Protein AF-A0A7X6TNH9-F1 (afdb_monomer)

Mean predicted aligned error: 12.21 Å

Solvent-accessible surface area (backbone atoms only — not comparable to full-atom values): 13419 Å² total; per-residue (Å²): 108,70,52,76,46,75,36,52,45,68,57,58,46,71,69,60,52,48,53,52,53,52,51,47,66,72,70,44,36,58,42,62,53,74,41,70,58,70,76,46,92,92,42,74,71,50,72,49,75,62,80,56,50,71,66,55,29,53,51,52,46,52,54,51,50,52,53,41,43,50,36,9,26,58,59,35,48,77,42,52,74,37,73,41,57,25,40,24,73,37,58,28,98,88,41,70,62,28,32,23,25,35,27,92,85,70,45,42,36,40,26,54,54,85,49,55,70,84,50,46,78,35,75,41,48,29,29,25,75,42,56,40,47,79,39,37,29,31,34,61,50,72,51,70,66,59,50,48,51,53,55,50,49,51,56,49,50,72,67,32,66,69,54,46,51,45,52,53,44,52,50,52,50,74,69,31,68,68,55,50,50,52,54,50,52,48,50,52,42,52,53,48,41,54,54,24,60,77,68,67,39,63,71,65,29,54,57,48,48,52,54,40,51,55,52,48,47,57,52,51,68,32,67,67,51,38,52,42,52,58,45,45,55,56,51,54,50,53,52,49,53,50,49,56,56,59,74,76,108

Secondary structure (DSSP, 8-state):
-EEEEEES-TT--HHHHHHHHHHHHHH--SEEEEEE----TT-GGGGS-----HHHHHHHHHHHHHHHHHHHHHHHHTTTT-EEEEEEEEEETTEEEEEEEEETT--EEEEE-TT-GGGTTSEEEEEEEEE-SS-EEEEE---HHHHHHHHHHHHHHHH-HHHHHHHHHHHHHHH-HHHHHHHHHHHHHHHHHHHHHHTT-HHHHHHHHHHHHHHHHHHHHSHHHHHHHHHHHHHHHHHHHHHHHHTT-

Radius of gyration: 32.08 Å; Cα contacts (8 Å, |Δi|>4): 319; chains: 1; bounding box: 69×47×83 Å

Foldseek 3Di:
DEEEEEFQQAPDDVVNLVVVLVVCVVVLHLYYHYYYDDDDPPDPSNVGHHPQDPVNSVVSRVVSVVSNLVSNQVVQVVLAQPKFWWQWAAADPVDNQWTWTAGPVRQIEIERPRNPRVSHRHTFIWGFHDTGSRHTYTYGPDPPVNVVVVVVVVVVLVVDPLNVVLVVLVVVCVPDPVLVVLVVVLVVLVVVLVVCVVVVVVVSNVVSVVVNVVSVVVNCPPPSNVVNVVSVVVVVVVVVVVVVVVVVD

Structure (mmCIF, N/CA/C/O backbone):
data_AF-A0A7X6TNH9-F1
#
_entry.id   AF-A0A7X6TNH9-F1
#
loop_
_atom_site.group_PDB
_atom_site.id
_atom_site.type_symbol
_atom_site.label_atom_id
_atom_site.label_alt_id
_atom_site.label_comp_id
_atom_site.label_asym_id
_atom_site.label_entity_id
_atom_site.label_seq_id
_atom_site.pdbx_PDB_ins_code
_atom_site.Cartn_x
_atom_site.Cartn_y
_atom_site.Cartn_z
_atom_site.occupancy
_atom_site.B_iso_or_equiv
_atom_site.auth_seq_id
_atom_site.auth_comp_id
_atom_site.auth_asym_id
_atom_site.auth_atom_id
_atom_site.pdbx_PDB_model_num
ATOM 1 N N . ILE A 1 1 ? 10.883 -9.792 -14.933 1.00 88.69 1 ILE A N 1
ATOM 2 C CA . ILE A 1 1 ? 12.208 -9.485 -15.546 1.00 88.69 1 ILE A CA 1
ATOM 3 C C . ILE A 1 1 ? 12.297 -7.987 -15.760 1.00 88.69 1 ILE A C 1
ATOM 5 O O . ILE A 1 1 ? 11.429 -7.440 -16.434 1.00 88.69 1 ILE A O 1
ATOM 9 N N . THR A 1 2 ? 13.316 -7.350 -15.193 1.00 93.94 2 THR A N 1
ATOM 10 C CA . THR A 1 2 ? 13.580 -5.907 -15.293 1.00 93.94 2 THR A CA 1
ATOM 11 C C . THR A 1 2 ? 14.975 -5.658 -15.860 1.00 93.94 2 THR A C 1
ATOM 13 O O . THR A 1 2 ? 15.783 -6.584 -15.919 1.00 93.94 2 THR A O 1
ATOM 16 N N . THR A 1 3 ? 15.256 -4.435 -16.311 1.00 96.00 3 THR A N 1
ATOM 17 C CA . THR A 1 3 ? 16.562 -4.078 -16.890 1.00 96.00 3 THR A CA 1
ATOM 18 C C . THR A 1 3 ? 16.847 -2.575 -16.783 1.00 96.00 3 THR A C 1
ATOM 20 O O . THR A 1 3 ? 15.968 -1.797 -16.413 1.00 96.00 3 THR A O 1
ATOM 23 N N . ASP A 1 4 ? 18.053 -2.166 -17.156 1.00 97.44 4 ASP A N 1
ATOM 24 C CA . ASP A 1 4 ? 18.500 -0.780 -17.229 1.00 97.44 4 ASP A CA 1
ATOM 25 C C . ASP A 1 4 ? 18.965 -0.499 -18.662 1.00 97.44 4 ASP A C 1
ATOM 27 O O . ASP A 1 4 ? 19.711 -1.286 -19.245 1.00 97.44 4 ASP A O 1
ATOM 31 N N . ILE A 1 5 ? 18.513 0.607 -19.257 1.00 97.44 5 ILE A N 1
ATOM 32 C CA . ILE A 1 5 ? 18.797 0.946 -20.657 1.00 97.44 5 ILE A CA 1
ATOM 33 C C . ILE A 1 5 ? 19.272 2.393 -20.747 1.00 97.44 5 ILE A C 1
ATOM 35 O O . ILE A 1 5 ? 18.604 3.316 -20.282 1.00 97.44 5 ILE A O 1
ATOM 39 N N . ILE A 1 6 ? 20.411 2.606 -21.400 1.00 96.94 6 ILE A N 1
ATOM 40 C CA . ILE A 1 6 ? 20.929 3.938 -21.718 1.00 96.94 6 ILE A CA 1
ATOM 41 C C . ILE A 1 6 ? 20.651 4.226 -23.195 1.00 96.94 6 ILE A C 1
ATOM 43 O O . ILE A 1 6 ? 20.985 3.409 -24.046 1.00 96.94 6 ILE A O 1
ATOM 47 N N . VAL A 1 7 ? 20.073 5.390 -23.496 1.00 97.25 7 VAL A N 1
ATOM 48 C CA . VAL A 1 7 ? 19.857 5.883 -24.867 1.00 97.25 7 VAL A CA 1
ATOM 49 C C . VAL A 1 7 ? 20.730 7.097 -25.158 1.00 97.25 7 VAL A C 1
ATOM 51 O O . VAL A 1 7 ? 21.074 7.869 -24.256 1.00 97.25 7 VAL A O 1
ATOM 54 N N . GLY A 1 8 ? 21.058 7.315 -26.429 1.00 96.19 8 GLY A N 1
ATOM 55 C CA . GLY A 1 8 ? 21.871 8.452 -26.846 1.00 96.19 8 GLY A CA 1
ATOM 56 C C . GLY A 1 8 ? 23.344 8.305 -26.482 1.00 96.19 8 GLY A C 1
ATOM 57 O O . GLY A 1 8 ? 23.994 9.310 -26.180 1.00 96.19 8 GLY A O 1
ATOM 58 N N . PHE A 1 9 ? 23.848 7.068 -26.455 1.00 97.00 9 PHE A N 1
ATOM 59 C CA . PHE A 1 9 ? 25.281 6.791 -26.345 1.00 97.00 9 PHE A CA 1
ATOM 60 C C . PHE A 1 9 ? 26.048 7.533 -27.462 1.00 97.00 9 PHE A C 1
ATOM 62 O O . PHE A 1 9 ? 25.464 7.750 -28.529 1.00 97.00 9 PHE A O 1
ATOM 69 N N . PRO A 1 10 ? 27.314 7.952 -27.256 1.00 97.06 10 PRO A N 1
ATOM 70 C CA . PRO A 1 10 ? 28.045 8.711 -28.264 1.00 97.06 10 PRO A CA 1
ATOM 71 C C . PRO A 1 10 ? 28.033 8.020 -29.631 1.00 97.06 10 PRO A C 1
ATOM 73 O O . PRO A 1 10 ? 28.419 6.856 -29.752 1.00 97.06 10 PRO A O 1
ATOM 76 N N . ASN A 1 11 ? 27.584 8.759 -30.648 1.00 96.12 11 ASN A N 1
ATOM 77 C CA . ASN A 1 11 ? 27.427 8.312 -32.040 1.00 96.12 11 ASN A CA 1
ATOM 78 C C . ASN A 1 11 ? 26.379 7.206 -32.272 1.00 96.12 11 ASN A C 1
ATOM 80 O O . ASN A 1 11 ? 26.399 6.555 -33.316 1.00 96.12 11 ASN A O 1
ATOM 84 N N . GLU A 1 12 ? 25.445 6.997 -31.338 1.00 97.25 12 GLU A N 1
ATOM 85 C CA . GLU A 1 12 ? 24.321 6.078 -31.536 1.00 97.25 12 GLU A CA 1
ATOM 86 C C . GLU A 1 12 ? 23.471 6.531 -32.734 1.00 97.25 12 GLU A C 1
ATOM 88 O O . GLU A 1 12 ? 22.878 7.618 -32.735 1.00 97.25 12 GLU A O 1
ATOM 93 N N . THR A 1 13 ? 23.353 5.676 -33.746 1.00 97.44 13 THR A N 1
ATOM 94 C CA . THR A 1 13 ? 22.479 5.930 -34.896 1.00 97.44 13 THR A CA 1
ATOM 95 C C . THR A 1 13 ? 21.030 5.562 -34.575 1.00 97.44 13 THR A C 1
ATOM 97 O O . THR A 1 13 ? 20.745 4.776 -33.669 1.00 97.44 13 THR A O 1
ATOM 100 N N . TYR A 1 14 ? 20.075 6.096 -35.342 1.00 96.19 14 TYR A N 1
ATOM 101 C CA . TYR A 1 14 ? 18.674 5.703 -35.165 1.00 96.19 14 TYR A CA 1
ATOM 102 C C . TYR A 1 14 ? 18.436 4.214 -35.476 1.00 96.19 14 TYR A C 1
ATOM 104 O O . TYR A 1 14 ? 17.589 3.589 -34.842 1.00 96.19 14 TYR A O 1
ATOM 112 N N . GLU A 1 15 ? 19.207 3.615 -36.389 1.00 97.81 15 GLU A N 1
ATOM 113 C CA . GLU A 1 15 ? 19.135 2.176 -36.677 1.00 97.81 15 GLU A CA 1
ATOM 114 C C . GLU A 1 15 ? 19.572 1.337 -35.464 1.00 97.81 15 GLU A C 1
ATOM 116 O O . GLU A 1 15 ? 18.903 0.370 -35.102 1.00 97.81 15 GLU A O 1
ATOM 121 N N . GLN A 1 16 ? 20.656 1.729 -34.784 1.00 97.88 16 GLN A N 1
ATOM 122 C CA . GLN A 1 16 ? 21.103 1.066 -33.553 1.00 97.88 16 GLN A CA 1
ATOM 123 C C . GLN A 1 16 ? 20.066 1.206 -32.436 1.00 97.88 16 GLN A C 1
ATOM 125 O O . GLN A 1 16 ? 19.726 0.218 -31.787 1.00 97.88 16 GLN A O 1
ATOM 130 N N . PHE A 1 17 ? 19.496 2.401 -32.267 1.00 98.25 17 PHE A N 1
ATOM 131 C CA . PHE A 1 17 ? 18.398 2.615 -31.325 1.00 98.25 17 PHE A CA 1
ATOM 132 C C . PHE A 1 17 ? 17.160 1.767 -31.673 1.00 98.25 17 PHE A C 1
ATOM 134 O O . PHE A 1 17 ? 16.517 1.211 -30.783 1.00 98.25 17 PHE A O 1
ATOM 141 N N . SER A 1 18 ? 16.849 1.599 -32.960 1.00 98.06 18 SER A N 1
ATOM 142 C CA . SER A 1 18 ? 15.729 0.760 -33.407 1.00 98.06 18 SER A CA 1
ATOM 143 C C . SER A 1 18 ? 15.937 -0.710 -33.034 1.00 98.06 18 SER A C 1
ATOM 145 O O . SER A 1 18 ? 15.006 -1.348 -32.549 1.00 98.06 18 SER A O 1
ATOM 147 N N . LYS A 1 19 ? 17.172 -1.223 -33.126 1.00 98.25 19 LYS A N 1
ATOM 148 C CA . LYS A 1 19 ? 17.513 -2.574 -32.640 1.00 98.25 19 LYS A CA 1
ATOM 149 C C . LYS A 1 19 ? 17.286 -2.717 -31.130 1.00 98.25 19 LYS A C 1
ATOM 151 O O . LYS A 1 19 ? 16.804 -3.756 -30.682 1.00 98.25 19 LYS A O 1
ATOM 156 N N . THR A 1 20 ? 17.556 -1.670 -30.345 1.00 97.56 20 THR A N 1
ATOM 157 C CA . THR A 1 20 ? 17.203 -1.634 -28.914 1.00 97.56 20 THR A CA 1
ATOM 158 C C . THR A 1 20 ? 15.690 -1.724 -28.706 1.00 97.56 20 THR A C 1
ATOM 160 O O . THR A 1 20 ? 15.235 -2.488 -27.854 1.00 97.56 20 THR A O 1
ATOM 163 N N . LEU A 1 21 ? 14.890 -0.995 -29.494 1.00 98.19 21 LEU A N 1
ATOM 164 C CA . LEU A 1 21 ? 13.428 -1.096 -29.427 1.00 98.19 21 LEU A CA 1
ATOM 165 C C . LEU A 1 21 ? 12.938 -2.505 -29.774 1.00 98.19 21 LEU A C 1
ATOM 167 O O . LEU A 1 21 ? 12.039 -3.011 -29.107 1.00 98.19 21 LEU A O 1
ATOM 171 N N . ASP A 1 22 ? 13.526 -3.151 -30.778 1.00 98.19 22 ASP A N 1
ATOM 172 C CA . ASP A 1 22 ? 13.143 -4.508 -31.174 1.00 98.19 22 ASP A CA 1
ATOM 173 C C . ASP A 1 22 ? 13.457 -5.537 -30.083 1.00 98.19 22 ASP A C 1
ATOM 175 O O . ASP A 1 22 ? 12.615 -6.387 -29.783 1.00 98.19 22 ASP A O 1
ATOM 179 N N . LEU A 1 23 ? 14.594 -5.400 -29.394 1.00 97.00 23 LEU A N 1
ATOM 180 C CA . LEU A 1 23 ? 14.904 -6.214 -28.216 1.00 97.00 23 LEU A CA 1
ATOM 181 C C . LEU A 1 23 ? 13.873 -6.010 -27.096 1.00 97.00 23 LEU A C 1
ATOM 183 O O . LEU A 1 23 ? 13.422 -6.972 -26.474 1.00 97.00 23 LEU A O 1
ATOM 187 N N . VAL A 1 24 ? 13.465 -4.764 -26.845 1.00 97.19 24 VAL A N 1
ATOM 188 C CA . VAL A 1 24 ? 12.453 -4.447 -25.825 1.00 97.19 24 VAL A CA 1
ATOM 189 C C . VAL A 1 24 ? 11.090 -5.037 -26.190 1.00 97.19 24 VAL A C 1
ATOM 191 O O . VAL A 1 24 ? 10.432 -5.598 -25.312 1.00 97.19 24 VAL A O 1
ATOM 194 N N . LYS A 1 25 ? 10.687 -4.977 -27.468 1.00 97.44 25 LYS A N 1
ATOM 195 C CA . LYS A 1 25 ? 9.454 -5.617 -27.965 1.00 97.44 25 LYS A CA 1
ATOM 196 C C . LYS A 1 25 ? 9.497 -7.133 -27.803 1.00 97.44 25 LYS A C 1
ATOM 198 O O . LYS A 1 25 ? 8.487 -7.730 -27.442 1.00 97.44 25 LYS A O 1
ATOM 203 N N . TYR A 1 26 ? 10.650 -7.746 -28.066 1.00 96.81 26 TYR A N 1
ATOM 204 C CA . TYR A 1 26 ? 10.841 -9.187 -27.940 1.00 96.81 26 TYR A CA 1
ATOM 205 C C . TYR A 1 26 ? 10.769 -9.645 -26.475 1.00 96.81 26 TYR A C 1
ATOM 207 O O . TYR A 1 26 ? 9.987 -10.529 -26.134 1.00 96.81 26 TYR A O 1
ATOM 215 N N . CYS A 1 27 ? 11.532 -9.006 -25.584 1.00 95.56 27 CYS A N 1
ATOM 216 C CA . CYS A 1 27 ? 11.618 -9.393 -24.171 1.00 95.56 27 CYS A CA 1
ATOM 217 C C . CYS A 1 27 ? 10.402 -8.964 -23.332 1.00 95.56 27 CYS A C 1
ATOM 219 O O . CYS A 1 27 ? 10.144 -9.528 -22.264 1.00 95.56 27 CYS A O 1
ATOM 221 N N . LYS A 1 28 ? 9.682 -7.923 -23.766 1.00 94.62 28 LYS A N 1
ATOM 222 C CA . LYS A 1 28 ? 8.509 -7.347 -23.095 1.00 94.62 28 LYS A CA 1
ATOM 223 C C . LYS A 1 28 ? 8.689 -6.970 -21.613 1.00 94.62 28 LYS A C 1
ATOM 225 O O . LYS A 1 28 ? 7.705 -7.038 -20.890 1.00 94.62 28 LYS A O 1
ATOM 230 N N . PHE A 1 29 ? 9.879 -6.579 -21.136 1.00 93.62 29 PHE A N 1
ATOM 231 C CA . PHE A 1 29 ? 10.065 -5.631 -20.007 1.00 93.62 29 PHE A CA 1
ATOM 232 C C . PHE A 1 29 ? 8.961 -5.532 -18.910 1.00 93.62 29 PHE A C 1
ATOM 234 O O . PHE A 1 29 ? 7.997 -4.816 -19.155 1.00 93.62 29 PHE A O 1
ATOM 241 N N . ASP A 1 30 ? 9.077 -6.110 -17.691 1.00 90.62 30 ASP A N 1
ATOM 242 C CA . ASP A 1 30 ? 8.166 -5.719 -16.571 1.00 90.62 30 ASP A CA 1
ATOM 243 C C . ASP A 1 30 ? 8.321 -4.241 -16.218 1.00 90.62 30 ASP A C 1
ATOM 245 O O . ASP A 1 30 ? 7.367 -3.576 -15.819 1.00 90.62 30 ASP A O 1
ATOM 249 N N . SER A 1 31 ? 9.570 -3.793 -16.257 1.00 92.00 31 SER A N 1
ATOM 250 C CA . SER A 1 31 ? 10.021 -2.443 -15.984 1.00 92.00 31 SER A CA 1
ATOM 251 C C . SER A 1 31 ? 11.420 -2.301 -16.569 1.00 92.00 31 SER A C 1
ATOM 253 O O . SER A 1 31 ? 12.167 -3.284 -16.644 1.00 92.00 31 SER A O 1
ATOM 255 N N . ALA A 1 32 ? 11.777 -1.086 -16.963 1.00 95.00 32 ALA A N 1
ATOM 256 C CA . ALA A 1 32 ? 13.145 -0.746 -17.291 1.00 95.00 32 ALA A CA 1
ATOM 257 C C . ALA A 1 32 ? 13.474 0.642 -16.750 1.00 95.00 32 ALA A C 1
ATOM 259 O O . ALA A 1 32 ? 12.711 1.586 -16.970 1.00 95.00 32 ALA A O 1
ATOM 260 N N . PHE A 1 33 ? 14.610 0.775 -16.073 1.00 94.75 33 PHE A N 1
ATOM 261 C CA . PHE A 1 33 ? 15.158 2.088 -15.766 1.00 94.75 33 PHE A CA 1
ATOM 262 C C . PHE A 1 33 ? 15.864 2.617 -17.005 1.00 94.75 33 PHE A C 1
ATOM 264 O O . PHE A 1 33 ? 16.849 2.060 -17.482 1.00 94.75 33 PHE A O 1
ATOM 271 N N . THR A 1 34 ? 15.319 3.683 -17.569 1.00 95.56 34 THR A N 1
ATOM 272 C CA . THR A 1 34 ? 15.847 4.289 -18.787 1.00 95.56 34 THR A CA 1
ATOM 273 C C . THR A 1 34 ? 16.606 5.558 -18.446 1.00 95.56 34 THR A C 1
ATOM 275 O O . THR A 1 34 ? 16.106 6.381 -17.676 1.00 95.56 34 THR A O 1
ATOM 278 N N . PHE A 1 35 ? 17.760 5.765 -19.072 1.00 96.62 35 PHE A N 1
ATOM 279 C CA . PHE A 1 35 ? 18.604 6.938 -18.865 1.00 96.62 35 PHE A CA 1
ATOM 280 C C . PHE A 1 35 ? 19.017 7.551 -20.199 1.00 96.62 35 PHE A C 1
ATOM 282 O O . PHE A 1 35 ? 19.268 6.842 -21.170 1.00 96.62 35 PHE A O 1
ATOM 289 N N . ILE A 1 36 ? 19.144 8.875 -20.241 1.00 97.19 36 ILE A N 1
ATOM 290 C CA . ILE A 1 36 ? 19.889 9.542 -21.311 1.00 97.19 36 ILE A CA 1
ATOM 291 C C . ILE A 1 36 ? 21.372 9.456 -20.954 1.00 97.19 36 ILE A C 1
ATOM 293 O O . ILE A 1 36 ? 21.745 9.727 -19.811 1.00 97.19 36 ILE A O 1
ATOM 297 N N . PHE A 1 37 ? 22.216 9.086 -21.918 1.00 96.50 37 PHE A N 1
ATOM 298 C CA . PHE A 1 37 ? 23.658 9.038 -21.711 1.00 96.50 37 PHE A CA 1
ATOM 299 C C . PHE A 1 37 ? 24.187 10.376 -21.186 1.00 96.50 37 PHE A C 1
ATOM 301 O O . PHE A 1 37 ? 23.955 11.435 -21.773 1.00 96.50 37 PHE A O 1
ATOM 308 N N . SER A 1 38 ? 24.955 10.290 -20.104 1.00 93.81 38 SER A N 1
ATOM 309 C CA . SER A 1 38 ? 25.732 11.389 -19.548 1.00 93.81 38 SER A CA 1
ATOM 310 C C . SER A 1 38 ? 27.177 10.917 -19.411 1.00 93.81 38 SER A C 1
ATOM 312 O O . SER A 1 38 ? 27.400 9.897 -18.747 1.00 93.81 38 SER A O 1
ATOM 314 N N . PRO A 1 39 ? 28.163 11.634 -19.978 1.00 92.44 39 PRO A N 1
ATOM 315 C CA . PRO A 1 39 ? 29.560 11.254 -19.845 1.00 92.44 39 PRO A CA 1
ATOM 316 C C . PRO A 1 39 ? 29.966 11.257 -18.370 1.00 92.44 39 PRO A C 1
ATOM 318 O O . PRO A 1 39 ? 29.601 12.150 -17.601 1.00 92.44 39 PRO A O 1
ATOM 321 N N . ARG A 1 40 ? 30.716 10.230 -17.966 1.00 94.81 40 ARG A N 1
ATOM 322 C CA . ARG A 1 40 ? 31.268 10.104 -16.614 1.00 94.81 40 ARG A CA 1
ATOM 323 C C . ARG A 1 40 ? 32.793 10.195 -16.679 1.00 94.81 40 ARG A C 1
ATOM 325 O O . ARG A 1 40 ? 33.383 9.441 -17.464 1.00 94.81 40 ARG A O 1
ATOM 332 N N . PRO A 1 41 ? 33.432 11.085 -15.894 1.00 94.56 41 PRO A N 1
ATOM 333 C CA . PRO A 1 41 ? 34.886 11.220 -15.884 1.00 94.56 41 PRO A CA 1
ATOM 334 C C . PRO A 1 41 ? 35.586 9.865 -15.720 1.00 94.56 41 PRO A C 1
ATOM 336 O O . PRO A 1 41 ? 35.154 9.034 -14.927 1.00 94.56 41 PRO A O 1
ATOM 339 N N . GLY A 1 42 ? 36.642 9.632 -16.502 1.00 93.06 42 GLY A N 1
ATOM 340 C CA . GLY A 1 42 ? 37.425 8.389 -16.468 1.00 93.06 42 GLY A CA 1
ATOM 341 C C . GLY A 1 42 ? 36.902 7.243 -17.345 1.00 93.06 42 GLY A C 1
ATOM 342 O O . GLY A 1 42 ? 37.634 6.282 -17.564 1.00 93.06 42 GLY A O 1
ATOM 343 N N . THR A 1 43 ? 35.694 7.337 -17.912 1.00 94.62 43 THR A N 1
ATOM 344 C CA . THR A 1 43 ? 35.164 6.292 -18.809 1.00 94.62 43 THR A CA 1
ATOM 345 C C . THR A 1 43 ? 35.656 6.459 -20.256 1.00 94.62 43 THR A C 1
ATOM 347 O O . THR A 1 43 ? 35.827 7.594 -20.709 1.00 94.62 43 THR A O 1
ATOM 350 N N . PRO A 1 44 ? 35.836 5.370 -21.033 1.00 94.56 44 PRO A N 1
ATOM 351 C CA . PRO A 1 44 ? 36.138 5.469 -22.465 1.00 94.56 44 PRO A CA 1
ATOM 352 C C . PRO A 1 44 ? 35.082 6.272 -23.230 1.00 94.56 44 PRO A C 1
ATOM 354 O O . PRO A 1 44 ? 35.423 7.105 -24.065 1.00 94.56 44 PRO A O 1
ATOM 357 N N . ALA A 1 45 ? 33.807 6.093 -22.871 1.00 93.19 45 ALA A N 1
ATOM 358 C CA . ALA A 1 45 ? 32.689 6.806 -23.478 1.00 93.19 45 ALA A CA 1
ATOM 359 C C . ALA A 1 45 ? 32.765 8.330 -23.279 1.00 93.19 45 ALA A C 1
ATOM 361 O O . ALA A 1 45 ? 32.350 9.077 -24.155 1.00 93.19 45 ALA A O 1
ATOM 362 N N . ALA A 1 46 ? 33.341 8.813 -22.172 1.00 93.25 46 ALA A N 1
ATOM 363 C CA . ALA A 1 46 ? 33.530 10.249 -21.950 1.00 93.25 46 ALA A CA 1
ATOM 364 C C . ALA A 1 46 ? 34.592 10.884 -22.863 1.00 93.25 46 ALA A C 1
ATOM 366 O O . ALA A 1 46 ? 34.625 12.104 -22.986 1.00 93.25 46 ALA A O 1
ATOM 367 N N . LYS A 1 47 ? 35.457 10.076 -23.491 1.00 94.56 47 LYS A N 1
ATOM 368 C CA . LYS A 1 47 ? 36.468 10.536 -24.457 1.00 94.56 47 LYS A CA 1
ATOM 369 C C . LYS A 1 47 ? 35.969 10.486 -25.904 1.00 94.56 47 LYS A C 1
ATOM 371 O O . LYS A 1 47 ? 36.671 10.949 -26.798 1.00 94.56 47 LYS A O 1
ATOM 376 N N . MET A 1 48 ? 34.802 9.889 -26.150 1.00 95.06 48 MET A N 1
ATOM 377 C CA . MET A 1 48 ? 34.229 9.788 -27.490 1.00 95.06 48 MET A CA 1
ATOM 378 C C . MET A 1 48 ? 33.654 11.139 -27.919 1.00 95.06 48 MET A C 1
ATOM 380 O O . MET A 1 48 ? 33.022 11.830 -27.121 1.00 95.06 48 MET A O 1
ATOM 384 N N . SER A 1 49 ? 33.835 11.494 -29.193 1.00 93.19 49 SER A N 1
ATOM 385 C CA . SER A 1 49 ? 33.033 12.559 -29.800 1.00 93.19 49 SER A CA 1
ATOM 386 C C . SER A 1 49 ? 31.579 12.099 -29.853 1.00 93.19 49 SER A C 1
ATOM 388 O O . SER A 1 49 ? 31.324 10.930 -30.143 1.00 93.19 49 SER A O 1
ATOM 390 N N . ASP A 1 50 ? 30.649 12.989 -29.530 1.00 93.44 50 ASP A N 1
ATOM 391 C CA . ASP A 1 50 ? 29.226 12.684 -29.464 1.00 93.44 50 ASP A CA 1
ATOM 392 C C . ASP A 1 50 ? 28.475 13.481 -30.526 1.00 93.44 50 ASP A C 1
ATOM 394 O O . ASP A 1 50 ? 28.294 14.692 -30.400 1.00 93.44 50 ASP A O 1
ATOM 398 N N . THR A 1 51 ? 28.049 12.795 -31.585 1.00 93.06 51 THR A N 1
ATOM 399 C CA . THR A 1 51 ? 27.274 13.412 -32.668 1.00 93.06 51 THR A CA 1
ATOM 400 C C . THR A 1 51 ? 25.770 13.446 -32.399 1.00 93.06 51 THR A C 1
ATOM 402 O O . THR A 1 51 ? 25.028 13.955 -33.235 1.00 93.06 51 THR A O 1
ATOM 405 N N . VAL A 1 52 ? 25.284 12.882 -31.286 1.00 95.50 52 VAL A N 1
ATOM 406 C CA . VAL A 1 52 ? 23.843 12.772 -31.024 1.00 95.50 52 VAL A CA 1
ATOM 407 C C . VAL A 1 52 ? 23.363 14.012 -30.283 1.00 95.50 52 VAL A C 1
ATOM 409 O O . VAL A 1 52 ? 23.716 14.247 -29.124 1.00 95.50 52 VAL A O 1
ATOM 412 N N . SER A 1 53 ? 22.502 14.796 -30.929 1.00 96.50 53 SER A N 1
ATOM 413 C CA . SER A 1 53 ? 21.958 16.011 -30.323 1.00 96.50 53 SER A CA 1
ATOM 414 C C . SER A 1 53 ? 21.103 15.693 -29.090 1.00 96.50 53 SER A C 1
ATOM 416 O O . SER A 1 53 ? 20.440 14.656 -29.004 1.00 96.50 53 SER A O 1
ATOM 418 N N . LEU A 1 54 ? 21.051 16.615 -28.125 1.00 95.62 54 LEU A N 1
ATOM 419 C CA . LEU A 1 54 ? 20.210 16.449 -26.933 1.00 95.62 54 LEU A CA 1
ATOM 420 C C . LEU A 1 54 ? 18.725 16.243 -27.289 1.00 95.62 54 LEU A C 1
ATOM 422 O O . LEU A 1 54 ? 18.012 15.525 -26.584 1.00 95.62 54 LEU A O 1
ATOM 426 N N . GLU A 1 55 ? 18.255 16.861 -28.372 1.00 97.50 55 GLU A N 1
ATOM 427 C CA . GLU A 1 55 ? 16.887 16.700 -28.865 1.00 97.50 55 GLU A CA 1
ATOM 428 C C . GLU A 1 55 ? 16.617 15.270 -29.333 1.00 97.50 55 GLU A C 1
ATOM 430 O O . GLU A 1 55 ? 15.616 14.671 -28.928 1.00 97.50 55 GLU A O 1
ATOM 435 N N . GLU A 1 56 ? 17.538 14.674 -30.093 1.00 97.19 56 GLU A N 1
ATOM 436 C CA . GLU A 1 56 ? 17.437 13.271 -30.492 1.00 97.19 56 GLU A CA 1
ATOM 437 C C . GLU A 1 56 ? 17.459 12.336 -29.287 1.00 97.19 56 GLU A C 1
ATOM 439 O O . GLU A 1 56 ? 16.622 11.434 -29.208 1.00 97.19 56 GLU A O 1
ATOM 444 N N . LYS A 1 57 ? 18.347 12.570 -28.310 1.00 97.44 57 LYS A N 1
ATOM 445 C CA . LYS A 1 57 ? 18.387 11.759 -27.081 1.00 97.44 57 LYS A CA 1
ATOM 446 C C . LYS A 1 57 ? 17.055 11.803 -26.340 1.00 97.44 57 LYS A C 1
ATOM 448 O O . LYS A 1 57 ? 16.534 10.763 -25.941 1.00 97.44 57 LYS A O 1
ATOM 453 N N . LYS A 1 58 ? 16.463 12.995 -26.199 1.00 97.88 58 LYS A N 1
ATOM 454 C CA . LYS A 1 58 ? 15.142 13.180 -25.577 1.00 97.88 58 LYS A CA 1
ATOM 455 C C . LYS A 1 58 ? 14.031 12.498 -26.374 1.00 97.88 58 LYS A C 1
ATOM 457 O O . LYS A 1 58 ? 13.130 11.920 -25.766 1.00 97.88 58 LYS A O 1
ATOM 462 N N . ARG A 1 59 ? 14.075 12.552 -27.709 1.00 98.06 59 ARG A N 1
ATOM 463 C CA . ARG A 1 59 ? 13.099 11.874 -28.576 1.00 98.06 59 ARG A CA 1
ATOM 464 C C . ARG A 1 59 ? 13.154 10.359 -28.378 1.00 98.06 59 ARG A C 1
ATOM 466 O O . ARG A 1 59 ? 12.130 9.759 -28.064 1.00 98.06 59 ARG A O 1
ATOM 473 N N . ARG A 1 60 ? 14.349 9.772 -28.479 1.00 97.81 60 ARG A N 1
ATOM 474 C CA . ARG A 1 60 ? 14.595 8.332 -28.288 1.00 97.81 60 ARG A CA 1
ATOM 475 C C . ARG A 1 60 ? 14.188 7.869 -26.889 1.00 97.81 60 ARG A C 1
ATOM 477 O O . ARG A 1 60 ? 13.494 6.871 -26.737 1.00 97.81 60 ARG A O 1
ATOM 484 N N . PHE A 1 61 ? 14.533 8.646 -25.866 1.00 97.94 61 PHE A N 1
ATOM 485 C CA . PHE A 1 61 ? 14.135 8.385 -24.484 1.00 97.94 61 PHE A CA 1
ATOM 486 C C . PHE A 1 61 ? 12.614 8.296 -24.314 1.00 97.94 61 PHE A C 1
ATOM 488 O O . PHE A 1 61 ? 12.112 7.342 -23.722 1.00 97.94 61 PHE A O 1
ATOM 495 N N . LYS A 1 62 ? 11.866 9.261 -24.867 1.00 97.88 62 LYS A N 1
ATOM 496 C CA . LYS A 1 62 ? 10.396 9.253 -24.814 1.00 97.88 62 LYS A CA 1
ATOM 497 C C . LYS A 1 62 ? 9.803 8.045 -25.538 1.00 97.88 62 LYS A C 1
ATOM 499 O O . LYS A 1 62 ? 8.882 7.426 -25.014 1.00 97.88 62 LYS A O 1
ATOM 504 N N . GLU A 1 63 ? 10.334 7.717 -26.714 1.00 97.81 63 GLU A N 1
ATOM 505 C CA . GLU A 1 63 ? 9.898 6.573 -27.524 1.00 97.81 63 GLU A CA 1
ATOM 506 C C . GLU A 1 63 ? 10.094 5.249 -26.768 1.00 97.81 63 GLU A C 1
ATOM 508 O O . GLU A 1 63 ? 9.157 4.460 -26.634 1.00 97.81 63 GLU A O 1
ATOM 513 N N . LEU A 1 64 ? 11.272 5.058 -26.166 1.00 97.88 64 LEU A N 1
ATOM 514 C CA . LEU A 1 64 ? 11.578 3.882 -25.355 1.00 97.88 64 LEU A CA 1
ATOM 515 C C . LEU A 1 64 ? 10.689 3.788 -24.105 1.00 97.88 64 LEU A C 1
ATOM 517 O O . LEU A 1 64 ? 10.132 2.725 -23.830 1.00 97.88 64 LEU A O 1
ATOM 521 N N . ILE A 1 65 ? 10.514 4.886 -23.360 1.00 97.00 65 ILE A N 1
ATOM 522 C CA . ILE A 1 65 ? 9.653 4.898 -22.166 1.00 97.00 65 ILE A CA 1
ATOM 523 C C . ILE A 1 65 ? 8.216 4.537 -22.517 1.00 97.00 65 ILE A C 1
ATOM 525 O O . ILE A 1 65 ? 7.594 3.763 -21.792 1.00 97.00 65 ILE A O 1
ATOM 529 N N . ALA A 1 66 ? 7.679 5.088 -23.607 1.00 97.19 66 ALA A N 1
ATOM 530 C CA . ALA A 1 66 ? 6.315 4.802 -24.029 1.00 97.19 66 ALA A CA 1
ATOM 531 C C . ALA A 1 66 ? 6.131 3.307 -24.327 1.00 97.19 66 ALA A C 1
ATOM 533 O O . ALA A 1 66 ? 5.156 2.703 -23.870 1.00 97.19 66 ALA A O 1
ATOM 534 N N . LEU A 1 67 ? 7.099 2.697 -25.018 1.00 97.44 67 LEU A N 1
ATOM 535 C CA . LEU A 1 67 ? 7.089 1.268 -25.310 1.00 97.44 67 LEU A CA 1
ATOM 536 C C . LEU A 1 67 ? 7.138 0.426 -24.027 1.00 97.44 67 LEU A C 1
ATOM 538 O O . LEU A 1 67 ? 6.266 -0.420 -23.818 1.00 97.44 67 LEU A O 1
ATOM 542 N N . VAL A 1 68 ? 8.092 0.693 -23.128 1.00 97.06 68 VAL A N 1
ATOM 543 C CA . VAL A 1 68 ? 8.221 -0.039 -21.854 1.00 97.06 68 VAL A CA 1
ATOM 544 C C . VAL A 1 68 ? 6.962 0.126 -21.001 1.00 97.06 68 VAL A C 1
ATOM 546 O O . VAL A 1 68 ? 6.444 -0.855 -20.474 1.00 97.06 68 VAL A O 1
ATOM 549 N N . ALA A 1 69 ? 6.413 1.340 -20.907 1.00 96.38 69 ALA A N 1
ATOM 550 C CA . ALA A 1 69 ? 5.191 1.615 -20.155 1.00 96.38 69 ALA A CA 1
ATOM 551 C C . ALA A 1 69 ? 3.971 0.865 -20.712 1.00 96.38 69 ALA A C 1
ATOM 553 O O . ALA A 1 69 ? 3.076 0.500 -19.939 1.00 96.38 69 ALA A O 1
ATOM 554 N N . SER A 1 70 ? 3.924 0.639 -22.031 1.00 96.44 70 SER A N 1
ATOM 555 C CA . SER A 1 70 ? 2.865 -0.145 -22.670 1.00 96.44 70 SER A CA 1
ATOM 556 C C . SER A 1 70 ? 2.939 -1.623 -22.270 1.00 96.44 70 SER A C 1
ATOM 558 O O . SER A 1 70 ? 1.936 -2.174 -21.815 1.00 96.44 70 SER A O 1
ATOM 560 N N . HIS A 1 71 ? 4.130 -2.231 -22.306 1.00 95.88 71 HIS A N 1
ATOM 561 C CA . HIS A 1 71 ? 4.342 -3.625 -21.903 1.00 95.88 71 HIS A CA 1
ATOM 562 C C . HIS A 1 71 ? 4.166 -3.834 -20.397 1.00 95.88 71 HIS A C 1
ATOM 564 O O . HIS A 1 71 ? 3.540 -4.806 -19.972 1.00 95.88 71 HIS A O 1
ATOM 570 N N . ALA A 1 72 ? 4.641 -2.891 -19.582 1.00 95.12 72 ALA A N 1
ATOM 571 C CA . ALA A 1 72 ? 4.431 -2.909 -18.140 1.00 95.12 72 ALA A CA 1
ATOM 572 C C . ALA A 1 72 ? 2.931 -2.877 -17.802 1.00 95.12 72 ALA A C 1
ATOM 574 O O . ALA A 1 72 ? 2.465 -3.646 -16.961 1.00 95.12 72 ALA A O 1
ATOM 575 N N . LYS A 1 73 ? 2.144 -2.051 -18.510 1.00 95.44 73 LYS A N 1
ATOM 576 C CA . LYS A 1 73 ? 0.682 -2.025 -18.364 1.00 95.44 73 LYS A CA 1
ATOM 577 C C . LYS A 1 73 ? 0.040 -3.338 -18.809 1.00 95.44 73 LYS A C 1
ATOM 579 O O . LYS A 1 73 ? -0.787 -3.858 -18.071 1.00 95.44 73 LYS A O 1
ATOM 584 N N . GLU A 1 74 ? 0.417 -3.870 -19.971 1.00 94.81 74 GLU A N 1
ATOM 585 C CA . GLU A 1 74 ? -0.068 -5.160 -20.493 1.00 94.81 74 GLU A CA 1
ATOM 586 C C . GLU A 1 74 ? 0.133 -6.287 -19.466 1.00 94.81 74 GLU A C 1
ATOM 588 O O . GLU A 1 74 ? -0.818 -6.984 -19.118 1.00 94.81 74 GLU A O 1
ATOM 593 N N . ARG A 1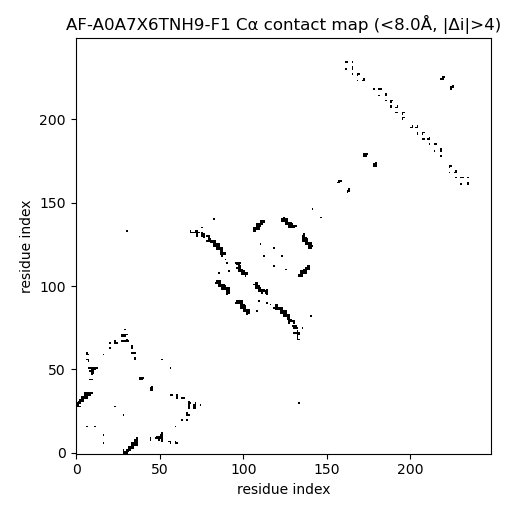 75 ? 1.334 -6.403 -18.884 1.00 93.44 75 ARG A N 1
ATOM 594 C CA . ARG A 1 75 ? 1.627 -7.378 -17.816 1.00 93.44 75 ARG A CA 1
ATOM 595 C C . ARG A 1 75 ? 0.855 -7.096 -16.540 1.00 93.44 75 ARG A C 1
ATOM 597 O O . ARG A 1 75 ? 0.322 -8.021 -15.934 1.00 93.44 75 ARG A O 1
ATOM 604 N N . ASN A 1 76 ? 0.759 -5.833 -16.135 1.00 95.69 76 ASN A N 1
ATOM 605 C CA . ASN A 1 76 ? 0.038 -5.478 -14.920 1.00 95.69 76 ASN A CA 1
ATOM 606 C C . ASN A 1 76 ? -1.469 -5.775 -15.032 1.00 95.69 76 ASN A C 1
ATOM 608 O O . ASN A 1 76 ? -2.091 -6.147 -14.039 1.00 95.69 76 ASN A O 1
ATOM 612 N N . MET A 1 77 ? -2.054 -5.685 -16.232 1.00 96.12 77 MET A N 1
ATOM 613 C CA . MET A 1 77 ? -3.453 -6.059 -16.474 1.00 96.12 77 MET A CA 1
ATOM 614 C C . MET A 1 77 ? -3.734 -7.536 -16.177 1.00 96.12 77 MET A C 1
ATOM 616 O O . MET A 1 77 ? -4.842 -7.855 -15.756 1.00 96.12 77 MET A O 1
ATOM 620 N N . ALA A 1 78 ? -2.747 -8.428 -16.302 1.00 95.06 78 ALA A N 1
ATOM 621 C CA . ALA A 1 78 ? -2.908 -9.845 -15.963 1.00 95.06 78 ALA A CA 1
ATOM 622 C C . ALA A 1 78 ? -3.124 -10.102 -14.457 1.00 95.06 78 ALA A C 1
ATOM 624 O O . ALA A 1 78 ? -3.476 -11.223 -14.074 1.00 95.06 78 ALA A O 1
ATOM 625 N N . TYR A 1 79 ? -2.908 -9.091 -13.607 1.00 95.81 79 TYR A N 1
ATOM 626 C CA . TYR A 1 79 ? -3.199 -9.138 -12.173 1.00 95.81 79 TYR A CA 1
ATOM 627 C C . TYR A 1 79 ? -4.582 -8.599 -11.817 1.00 95.81 79 TYR A C 1
ATOM 629 O O . TYR A 1 79 ? -5.020 -8.780 -10.685 1.00 95.81 79 TYR A O 1
ATOM 637 N N . LEU A 1 80 ? -5.285 -7.951 -12.749 1.00 96.31 80 LEU A N 1
ATOM 638 C CA . LEU A 1 80 ? -6.602 -7.388 -12.476 1.00 96.31 80 LEU A CA 1
ATOM 639 C C . LEU A 1 80 ? -7.570 -8.483 -11.999 1.00 96.31 80 LEU A C 1
ATOM 641 O O . LEU A 1 80 ? -7.726 -9.514 -12.649 1.00 96.31 80 LEU A O 1
ATOM 645 N N . GLY A 1 81 ? -8.208 -8.256 -10.851 1.00 93.75 81 GLY A N 1
ATOM 646 C CA . GLY A 1 81 ? -9.138 -9.195 -10.222 1.00 93.75 81 GLY A CA 1
ATOM 647 C C . GLY A 1 81 ? -8.486 -10.316 -9.408 1.00 93.75 81 GLY A C 1
ATOM 648 O O . GLY A 1 81 ? -9.205 -11.003 -8.682 1.00 93.75 81 GLY A O 1
ATOM 649 N N . LYS A 1 82 ? -7.160 -10.491 -9.482 1.00 94.88 82 LYS A N 1
ATOM 650 C CA . LYS A 1 82 ? -6.422 -11.468 -8.671 1.00 94.88 82 LYS A CA 1
ATOM 651 C C . LYS A 1 82 ? -6.119 -10.911 -7.283 1.00 94.88 82 LYS A C 1
ATOM 653 O O . LYS A 1 82 ? -6.028 -9.696 -7.101 1.00 94.88 82 LYS A O 1
ATOM 658 N N . THR A 1 83 ? -5.935 -11.814 -6.329 1.00 94.44 83 THR A N 1
ATOM 659 C CA . THR A 1 83 ? -5.392 -11.498 -5.007 1.00 94.44 83 THR A CA 1
ATOM 660 C C . THR A 1 83 ? -3.888 -11.729 -5.026 1.00 94.44 83 THR A C 1
ATOM 662 O O . THR A 1 83 ? -3.435 -12.741 -5.559 1.00 94.44 83 THR A O 1
ATOM 665 N N . LEU A 1 84 ? -3.131 -10.772 -4.499 1.00 95.00 84 LEU A N 1
ATOM 666 C CA . LEU A 1 84 ? -1.686 -10.852 -4.331 1.00 95.00 84 LEU A CA 1
ATOM 667 C C . LEU A 1 84 ? -1.338 -10.713 -2.856 1.00 95.00 84 LEU A C 1
ATOM 669 O O . LEU A 1 84 ? -1.907 -9.858 -2.185 1.00 95.00 84 LEU A O 1
ATOM 673 N N . GLU A 1 85 ? -0.362 -11.484 -2.400 1.00 95.25 85 GLU A N 1
ATOM 674 C CA . GLU A 1 85 ? 0.304 -11.244 -1.123 1.00 95.25 85 GLU A CA 1
ATOM 675 C C . GLU A 1 85 ? 1.149 -9.972 -1.235 1.00 95.25 85 GLU A C 1
ATOM 677 O O . GLU A 1 85 ? 1.936 -9.821 -2.176 1.00 95.25 85 GLU A O 1
ATOM 682 N N . VAL A 1 86 ? 0.945 -9.025 -0.317 1.00 95.81 86 VAL A N 1
ATOM 683 C CA . VAL A 1 86 ? 1.602 -7.712 -0.324 1.00 95.81 86 VAL A CA 1
ATOM 684 C C . VAL A 1 86 ? 2.224 -7.439 1.037 1.00 95.81 86 VAL A C 1
ATOM 686 O O . VAL A 1 86 ? 1.511 -7.301 2.026 1.00 95.81 86 VAL A O 1
ATOM 689 N N . LEU A 1 87 ? 3.548 -7.281 1.069 1.00 96.38 87 LEU A N 1
ATOM 690 C CA . LEU A 1 87 ? 4.264 -6.765 2.231 1.00 96.38 87 LEU A CA 1
ATOM 691 C C . LEU A 1 87 ? 3.983 -5.269 2.373 1.00 96.38 87 LEU A C 1
ATOM 693 O O . LEU A 1 87 ? 4.342 -4.479 1.496 1.00 96.38 87 LEU A O 1
ATOM 697 N N . VAL A 1 88 ? 3.343 -4.878 3.470 1.00 95.12 88 VAL A N 1
ATOM 698 C CA . VAL A 1 88 ? 2.963 -3.490 3.740 1.00 95.12 88 VAL A CA 1
ATOM 699 C C . VAL A 1 88 ? 4.158 -2.717 4.291 1.00 95.12 88 VAL A C 1
ATOM 701 O O . VAL A 1 88 ? 4.666 -3.036 5.361 1.00 95.12 88 VAL A O 1
ATOM 704 N N . GLU A 1 89 ? 4.578 -1.654 3.606 1.00 94.06 89 GLU A N 1
ATOM 705 C CA . GLU A 1 89 ? 5.679 -0.801 4.080 1.00 94.06 89 GLU A CA 1
ATOM 706 C C . GLU A 1 89 ? 5.191 0.414 4.870 1.00 94.06 89 GLU A C 1
ATOM 708 O O . GLU A 1 89 ? 5.891 0.909 5.750 1.00 94.06 89 GLU A O 1
ATOM 713 N N . GLY A 1 90 ? 3.996 0.922 4.561 1.00 92.19 90 GLY A N 1
ATOM 714 C CA . GLY A 1 90 ? 3.495 2.137 5.194 1.00 92.19 90 GLY A CA 1
ATOM 715 C C . GLY A 1 90 ? 2.505 2.920 4.342 1.00 92.19 90 GLY A C 1
ATOM 716 O O . GLY A 1 90 ? 2.018 2.417 3.325 1.00 92.19 90 GLY A O 1
ATOM 717 N N . PRO A 1 91 ? 2.186 4.162 4.740 1.00 91.12 91 PRO A N 1
ATOM 718 C CA . PRO A 1 91 ? 1.307 5.029 3.970 1.00 91.12 91 PRO A CA 1
ATOM 719 C C . PRO A 1 91 ? 1.887 5.350 2.587 1.00 91.12 91 PRO A C 1
ATOM 721 O O . PRO A 1 91 ? 3.090 5.534 2.403 1.00 91.12 91 PRO A O 1
ATOM 724 N N . SER A 1 92 ? 1.003 5.460 1.600 1.00 88.31 92 SER A N 1
ATOM 725 C CA . SER A 1 92 ? 1.351 5.852 0.242 1.00 88.31 92 SER A CA 1
ATOM 726 C C . SER A 1 92 ? 1.866 7.287 0.222 1.00 88.31 92 SER A C 1
ATOM 728 O O . SER A 1 92 ? 1.266 8.190 0.804 1.00 88.31 92 SER A O 1
ATOM 730 N N . LYS A 1 93 ? 2.916 7.539 -0.568 1.00 84.19 93 LYS A N 1
ATOM 731 C CA . LYS A 1 93 ? 3.533 8.872 -0.726 1.00 84.19 93 LYS A CA 1
ATOM 732 C C . LYS A 1 93 ? 2.558 9.978 -1.153 1.00 84.19 93 LYS A C 1
ATOM 734 O O . LYS A 1 93 ? 2.882 11.151 -1.027 1.00 84.19 93 LYS A O 1
ATOM 739 N N . ARG A 1 94 ? 1.410 9.621 -1.741 1.00 82.62 94 ARG A N 1
ATOM 740 C CA . ARG A 1 94 ? 0.414 10.581 -2.250 1.00 82.62 94 ARG A CA 1
ATOM 741 C C . ARG A 1 94 ? -0.762 10.807 -1.304 1.00 82.62 94 ARG A C 1
ATOM 743 O O . ARG A 1 94 ? -1.481 11.781 -1.489 1.00 82.62 94 ARG A O 1
ATOM 750 N N . CYS A 1 95 ? -1.015 9.890 -0.375 1.00 83.12 95 CYS A N 1
ATOM 751 C CA . CYS A 1 95 ? -2.181 9.941 0.498 1.00 83.12 95 CYS A CA 1
ATOM 752 C C . CYS A 1 95 ? -1.944 9.054 1.720 1.00 83.12 95 CYS A C 1
ATOM 754 O O . CYS A 1 95 ? -1.876 7.834 1.583 1.00 83.12 95 CYS A O 1
ATOM 756 N N . GLU A 1 96 ? -1.883 9.659 2.907 1.00 83.44 96 GLU A N 1
ATOM 757 C CA . GLU A 1 96 ? -1.646 8.934 4.163 1.00 83.44 96 GLU A CA 1
ATOM 758 C C . GLU A 1 96 ? -2.764 7.947 4.522 1.00 83.44 96 GLU A C 1
ATOM 760 O O . GLU A 1 96 ? -2.525 6.971 5.227 1.00 83.44 96 GLU A O 1
ATOM 765 N N . ALA A 1 97 ? -3.975 8.157 3.999 1.00 83.56 97 ALA A N 1
ATOM 766 C CA . ALA A 1 97 ? -5.110 7.259 4.211 1.00 83.56 97 ALA A CA 1
ATOM 767 C C . ALA A 1 97 ? -5.037 5.959 3.380 1.00 83.56 97 ALA A C 1
ATOM 769 O O . ALA A 1 97 ? -5.852 5.055 3.568 1.00 83.56 97 ALA A O 1
ATOM 770 N N . ILE A 1 98 ? -4.097 5.863 2.434 1.00 89.88 98 ILE A N 1
ATOM 771 C CA . ILE A 1 98 ? -3.888 4.691 1.578 1.00 89.88 98 ILE A CA 1
ATOM 772 C C . ILE A 1 98 ? -2.592 4.019 2.013 1.00 89.88 98 ILE A C 1
ATOM 774 O O . ILE A 1 98 ? -1.577 4.691 2.153 1.00 89.88 98 ILE A O 1
ATOM 778 N N . LEU A 1 99 ? -2.602 2.698 2.180 1.00 92.44 99 LEU A N 1
ATOM 779 C CA . LEU A 1 99 ? -1.381 1.940 2.445 1.00 92.44 99 LEU A CA 1
ATOM 780 C C . LEU A 1 99 ? -0.702 1.553 1.133 1.00 92.44 99 LEU A C 1
ATOM 782 O O . LEU A 1 99 ? -1.342 1.406 0.088 1.00 92.44 99 LEU A O 1
ATOM 786 N N . SER A 1 100 ? 0.611 1.400 1.194 1.00 94.88 100 SER A N 1
ATOM 787 C CA . SER A 1 100 ? 1.451 0.970 0.090 1.00 94.88 100 SER A CA 1
ATOM 788 C C . SER A 1 100 ? 2.390 -0.144 0.523 1.00 94.88 100 SER A C 1
ATOM 790 O O . SER A 1 100 ? 2.818 -0.213 1.677 1.00 94.88 100 SER A O 1
ATOM 792 N N . GLY A 1 101 ? 2.687 -1.022 -0.423 1.00 95.62 101 GLY A N 1
ATOM 793 C CA . GLY A 1 101 ? 3.535 -2.176 -0.200 1.00 95.62 101 GLY A CA 1
ATOM 794 C C . GLY A 1 101 ? 3.964 -2.829 -1.503 1.00 95.62 101 GLY A C 1
ATOM 795 O O . GLY A 1 101 ? 3.574 -2.388 -2.591 1.00 95.62 101 GLY A O 1
ATOM 796 N N . TYR A 1 102 ? 4.742 -3.897 -1.388 1.00 97.06 102 TYR A N 1
ATOM 797 C CA . TYR A 1 102 ? 5.247 -4.650 -2.530 1.00 97.06 102 TYR A CA 1
ATOM 798 C C . TYR A 1 102 ? 4.738 -6.084 -2.506 1.00 97.06 102 TYR A C 1
ATOM 800 O O . TYR A 1 102 ? 4.743 -6.749 -1.475 1.00 97.06 102 TYR A O 1
ATOM 808 N N . SER A 1 103 ? 4.291 -6.555 -3.667 1.00 96.19 103 SER A N 1
ATOM 809 C CA . SER A 1 103 ? 4.040 -7.986 -3.873 1.00 96.19 103 SER A CA 1
ATOM 810 C C . SER A 1 103 ? 5.344 -8.775 -3.998 1.00 96.19 103 SER A C 1
ATOM 812 O O . SER A 1 103 ? 6.399 -8.185 -4.231 1.00 96.19 103 SER A O 1
ATOM 814 N N . GLU A 1 104 ? 5.262 -10.106 -3.957 1.00 94.31 104 GLU A N 1
ATOM 815 C CA . GLU A 1 104 ? 6.404 -11.016 -4.168 1.00 94.31 104 GLU A CA 1
ATOM 816 C C . GLU A 1 104 ? 7.198 -10.712 -5.450 1.00 94.31 104 GLU A C 1
ATOM 81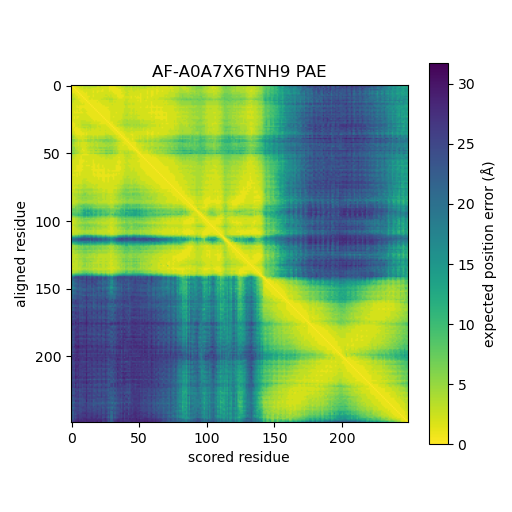8 O O . GLU A 1 104 ? 8.425 -10.762 -5.472 1.00 94.31 104 GLU A O 1
ATOM 823 N N . ASN A 1 105 ? 6.505 -10.302 -6.517 1.00 91.50 105 ASN A N 1
ATOM 824 C CA . ASN A 1 105 ? 7.119 -9.929 -7.797 1.00 91.50 105 ASN A CA 1
ATOM 825 C C . ASN A 1 105 ? 7.598 -8.466 -7.836 1.00 91.50 105 ASN A C 1
ATOM 827 O O . ASN A 1 105 ? 7.739 -7.880 -8.915 1.00 91.50 105 ASN A O 1
ATOM 831 N N . ASN A 1 106 ? 7.796 -7.857 -6.666 1.00 93.81 106 ASN A N 1
ATOM 832 C CA . ASN A 1 106 ? 8.227 -6.479 -6.458 1.00 93.81 106 ASN A CA 1
ATOM 833 C C . ASN A 1 106 ? 7.350 -5.434 -7.181 1.00 93.81 106 ASN A C 1
ATOM 835 O O . ASN A 1 106 ? 7.823 -4.388 -7.634 1.00 93.81 106 ASN A O 1
ATOM 839 N N . LYS A 1 107 ? 6.048 -5.714 -7.337 1.00 94.50 107 LYS A N 1
ATOM 840 C CA . LYS A 1 107 ? 5.086 -4.732 -7.864 1.00 94.50 107 LYS A CA 1
ATOM 841 C C . LYS A 1 107 ? 4.586 -3.861 -6.724 1.00 94.50 107 LYS A C 1
ATOM 843 O O . LYS A 1 107 ? 4.075 -4.397 -5.745 1.00 94.50 107 LYS A O 1
ATOM 848 N N . LEU A 1 108 ? 4.671 -2.544 -6.903 1.00 95.75 108 LEU A N 1
ATOM 849 C CA . LEU A 1 108 ? 4.118 -1.564 -5.974 1.00 95.75 108 LEU A CA 1
ATOM 850 C C . LEU A 1 108 ? 2.584 -1.597 -6.017 1.00 95.75 108 LEU A C 1
ATOM 852 O O . LEU A 1 108 ? 1.979 -1.323 -7.061 1.00 95.75 108 LEU A O 1
ATOM 856 N N . VAL A 1 109 ? 1.963 -1.889 -4.878 1.00 96.56 109 VAL A N 1
ATOM 857 C CA . VAL A 1 109 ? 0.510 -1.955 -4.700 1.00 96.56 109 VAL A CA 1
ATOM 858 C C . VAL A 1 109 ? 0.074 -0.865 -3.726 1.00 96.56 109 VAL A C 1
ATOM 860 O O . VAL A 1 109 ? 0.587 -0.782 -2.616 1.00 96.56 109 VAL A O 1
ATOM 863 N N . ASN A 1 110 ? -0.881 -0.027 -4.135 1.00 95.25 110 ASN A N 1
ATOM 864 C CA . ASN A 1 110 ? -1.541 0.939 -3.253 1.00 95.25 110 ASN A CA 1
ATOM 865 C C . ASN A 1 110 ? -2.947 0.436 -2.932 1.00 95.25 110 ASN A C 1
ATOM 867 O O . ASN A 1 110 ? -3.736 0.205 -3.846 1.00 95.25 110 ASN A O 1
ATOM 871 N N . PHE A 1 111 ? -3.300 0.281 -1.664 1.00 92.44 111 PHE A N 1
ATOM 872 C CA . PHE A 1 111 ? -4.579 -0.321 -1.312 1.00 92.44 111 PHE A CA 1
ATOM 873 C C . PHE A 1 111 ? -5.249 0.336 -0.112 1.00 92.44 111 PHE A C 1
ATOM 875 O O . PHE A 1 111 ? -4.624 0.944 0.760 1.00 92.44 111 PHE A O 1
ATOM 882 N N . LYS A 1 112 ? -6.579 0.233 -0.090 1.00 84.75 112 LYS A N 1
ATOM 883 C CA . LYS A 1 112 ? -7.404 0.753 1.000 1.00 84.75 112 LYS A CA 1
ATOM 884 C C . LYS A 1 112 ? -7.389 -0.239 2.164 1.00 84.75 112 LYS A C 1
ATOM 886 O O . LYS A 1 112 ? -8.203 -1.154 2.201 1.00 84.75 112 LYS A O 1
ATOM 891 N N . GLY A 1 113 ? -6.478 -0.044 3.115 1.00 66.19 113 GLY A N 1
ATOM 892 C CA . GLY A 1 113 ? -6.429 -0.779 4.389 1.00 66.19 113 GLY A CA 1
ATOM 893 C C . GLY A 1 113 ? -7.095 -0.037 5.553 1.00 66.19 113 GLY A C 1
ATOM 894 O O . GLY A 1 113 ? -6.658 -0.171 6.685 1.00 66.19 113 GLY A O 1
ATOM 895 N N . LYS A 1 114 ? -8.071 0.842 5.271 1.00 64.94 114 LYS A N 1
ATOM 896 C CA . LYS A 1 114 ? -8.695 1.773 6.242 1.00 64.94 114 LYS A CA 1
ATOM 897 C C . LYS A 1 114 ? -7.713 2.651 7.050 1.00 64.94 114 LYS A C 1
ATOM 899 O O . LYS A 1 114 ? -8.113 3.231 8.051 1.00 64.94 114 LYS A O 1
ATOM 904 N N . GLY A 1 115 ? -6.459 2.790 6.611 1.00 58.69 115 GLY A N 1
ATOM 905 C CA . GLY A 1 115 ? -5.430 3.527 7.353 1.00 58.69 115 GLY A CA 1
ATOM 906 C C . GLY A 1 115 ? -4.975 2.828 8.637 1.00 58.69 115 GLY A C 1
ATOM 907 O O . GLY A 1 115 ? -4.366 3.475 9.487 1.00 58.69 115 GLY A O 1
ATOM 908 N N . ASP A 1 116 ? -5.267 1.533 8.788 1.00 71.81 116 ASP A N 1
ATOM 909 C CA . ASP A 1 116 ? -4.834 0.766 9.947 1.00 71.81 116 ASP A CA 1
ATOM 910 C C . ASP A 1 116 ? -3.316 0.549 9.896 1.00 71.81 116 ASP A C 1
ATOM 912 O O . ASP A 1 116 ? -2.791 -0.245 9.112 1.00 71.81 116 ASP A O 1
ATOM 916 N N . LYS A 1 117 ? -2.597 1.311 10.725 1.00 76.50 117 LYS A N 1
ATOM 917 C CA . LYS A 1 117 ? -1.135 1.256 10.815 1.00 76.50 117 LYS A CA 1
ATOM 918 C C . LYS A 1 117 ? -0.634 -0.062 11.410 1.00 76.50 117 LYS A C 1
ATOM 920 O O . LYS A 1 117 ? 0.555 -0.335 11.276 1.00 76.50 117 LYS A O 1
ATOM 925 N N . SER A 1 118 ? -1.500 -0.877 12.022 1.00 81.50 118 SER A N 1
ATOM 926 C CA . SER A 1 118 ? -1.115 -2.192 12.551 1.00 81.50 118 SER A CA 1
ATOM 927 C C . SER A 1 118 ? -0.635 -3.150 11.458 1.00 81.50 118 SER A C 1
ATOM 929 O O . SER A 1 118 ? 0.181 -4.025 11.732 1.00 81.50 118 SER A O 1
ATOM 931 N N . LEU A 1 119 ? -1.074 -2.947 10.211 1.00 84.06 119 LEU A N 1
ATOM 932 C CA . LEU A 1 119 ? -0.714 -3.795 9.074 1.00 84.06 119 LEU A CA 1
ATOM 933 C C . LEU A 1 119 ? 0.726 -3.585 8.585 1.00 84.06 119 LEU A C 1
ATOM 935 O O . LEU A 1 119 ? 1.219 -4.391 7.803 1.00 84.06 119 LEU A O 1
ATOM 939 N N . ILE A 1 120 ? 1.405 -2.511 9.001 1.00 91.25 120 ILE A N 1
ATOM 940 C CA . ILE A 1 120 ? 2.769 -2.197 8.556 1.00 91.25 120 ILE A CA 1
ATOM 941 C C . ILE A 1 120 ? 3.736 -3.298 9.013 1.00 91.25 120 ILE A C 1
ATOM 943 O O . ILE A 1 120 ? 3.753 -3.676 10.180 1.00 91.25 120 ILE A O 1
ATOM 947 N N . GLY A 1 121 ? 4.558 -3.796 8.087 1.00 91.50 121 GLY A N 1
ATOM 948 C CA . GLY A 1 121 ? 5.482 -4.908 8.313 1.00 91.50 121 GLY A CA 1
ATOM 949 C C . GLY A 1 121 ? 4.856 -6.296 8.145 1.00 91.50 121 GLY A C 1
ATOM 950 O O . GLY A 1 121 ? 5.580 -7.286 8.207 1.00 91.50 121 GLY A O 1
ATOM 951 N N . GLN A 1 122 ? 3.545 -6.383 7.901 1.00 90.56 122 GLN A N 1
ATOM 952 C CA . GLN A 1 122 ? 2.849 -7.645 7.652 1.00 90.56 122 GLN A CA 1
ATOM 953 C C . GLN A 1 122 ? 2.690 -7.913 6.153 1.00 90.56 122 GLN A C 1
ATOM 955 O O . GLN A 1 122 ? 2.723 -6.993 5.332 1.00 90.56 122 GLN A O 1
ATOM 960 N N . ILE A 1 123 ? 2.489 -9.181 5.798 1.00 91.94 123 ILE A N 1
ATOM 961 C CA . ILE A 1 123 ? 2.075 -9.591 4.456 1.00 91.94 123 ILE A CA 1
ATOM 962 C C . ILE A 1 123 ? 0.560 -9.766 4.485 1.00 91.94 123 ILE A C 1
ATOM 964 O O . ILE A 1 123 ? 0.045 -10.512 5.313 1.00 91.94 123 ILE A O 1
ATOM 968 N N . VAL A 1 124 ? -0.147 -9.043 3.617 1.00 91.06 124 VAL A N 1
ATOM 969 C CA . VAL A 1 124 ? -1.610 -9.081 3.557 1.00 91.06 124 VAL A CA 1
ATOM 970 C C . VAL A 1 124 ? -2.098 -9.445 2.156 1.00 91.06 124 VAL A C 1
ATOM 972 O O . VAL A 1 124 ? -1.540 -8.955 1.165 1.00 91.06 124 VAL A O 1
ATOM 975 N N . PRO A 1 125 ? -3.178 -10.234 2.042 1.00 91.88 125 PRO A N 1
ATOM 976 C CA . PRO A 1 125 ? -3.792 -10.523 0.759 1.00 91.88 125 PRO A CA 1
ATOM 977 C C . PRO A 1 125 ? -4.521 -9.273 0.248 1.00 91.88 125 PRO A C 1
ATOM 979 O O . PRO A 1 125 ? -5.403 -8.718 0.905 1.00 91.88 125 PRO A O 1
ATOM 982 N N . VAL A 1 126 ? -4.182 -8.808 -0.954 1.00 93.88 126 VAL A N 1
ATOM 983 C CA . VAL A 1 126 ? -4.781 -7.625 -1.592 1.00 93.88 126 VAL A CA 1
ATOM 984 C C . VAL A 1 126 ? -5.382 -8.006 -2.933 1.00 93.88 126 VAL A C 1
ATOM 986 O O . VAL A 1 126 ? -4.682 -8.437 -3.850 1.00 93.88 126 VAL A O 1
ATOM 989 N N . LYS A 1 127 ? -6.689 -7.788 -3.087 1.00 94.31 127 LYS A N 1
ATOM 990 C CA . LYS A 1 127 ? -7.376 -7.955 -4.366 1.00 94.31 127 LYS A CA 1
ATOM 991 C C . LYS A 1 127 ? -7.139 -6.736 -5.249 1.00 94.31 127 LYS A C 1
ATOM 993 O O . LYS A 1 127 ? -7.496 -5.614 -4.891 1.00 94.31 127 LYS A O 1
ATOM 998 N N . ILE A 1 128 ? -6.575 -6.958 -6.431 1.00 96.56 128 ILE A N 1
ATOM 999 C CA . ILE A 1 128 ? -6.253 -5.892 -7.380 1.00 96.56 1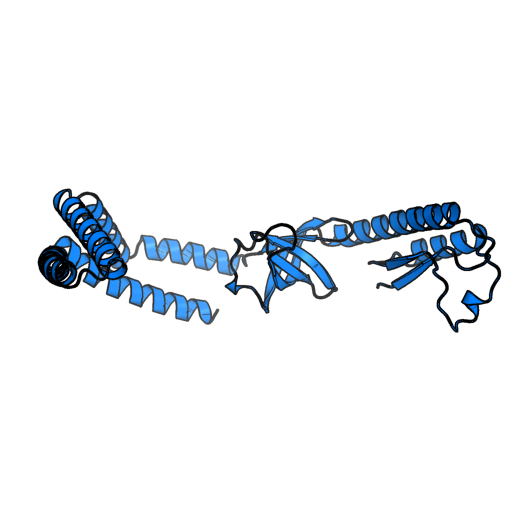28 ILE A CA 1
ATOM 1000 C C . ILE A 1 128 ? -7.517 -5.443 -8.117 1.00 96.56 128 ILE A C 1
ATOM 1002 O O . ILE A 1 128 ? -8.148 -6.219 -8.837 1.00 96.56 128 ILE A O 1
ATOM 1006 N N . THR A 1 129 ? -7.869 -4.167 -7.978 1.00 96.19 129 THR A N 1
ATOM 1007 C CA . THR A 1 129 ? -9.047 -3.549 -8.610 1.00 96.19 129 THR A CA 1
ATOM 1008 C C . THR A 1 129 ? -8.682 -2.669 -9.798 1.00 96.19 129 THR A C 1
ATOM 1010 O O . THR A 1 129 ? -9.527 -2.408 -10.655 1.00 96.19 129 THR A O 1
ATOM 1013 N N . ARG A 1 130 ? -7.422 -2.224 -9.895 1.00 96.31 130 ARG A N 1
ATOM 1014 C CA . ARG A 1 130 ? -6.941 -1.426 -11.026 1.00 96.31 130 ARG A CA 1
ATOM 1015 C C . ARG A 1 130 ? -5.460 -1.661 -11.286 1.00 96.31 130 ARG A C 1
ATOM 1017 O O . ARG A 1 130 ? -4.645 -1.667 -10.371 1.00 96.31 130 ARG A O 1
ATOM 1024 N N . ALA A 1 131 ? -5.101 -1.760 -12.562 1.00 96.50 131 ALA A N 1
ATOM 1025 C CA . ALA A 1 131 ? -3.718 -1.865 -13.008 1.00 96.50 131 ALA A CA 1
ATOM 1026 C C . ALA A 1 131 ? -3.298 -0.609 -13.789 1.00 96.50 131 ALA A C 1
ATOM 1028 O O . ALA A 1 131 ? -3.945 -0.211 -14.762 1.00 96.50 131 ALA A O 1
ATOM 1029 N N . LYS A 1 132 ? -2.204 0.030 -13.365 1.00 94.88 132 LYS A N 1
ATOM 1030 C CA . LYS A 1 132 ? -1.507 1.099 -14.103 1.00 94.88 132 LYS A CA 1
ATOM 1031 C C . LYS A 1 132 ? -0.162 0.563 -14.608 1.00 94.88 132 LYS A C 1
ATOM 1033 O O . LYS A 1 132 ? 0.234 -0.542 -14.254 1.00 94.88 132 LYS A O 1
ATOM 1038 N N . SER A 1 133 ? 0.563 1.340 -15.416 1.00 93.12 133 SER A N 1
ATOM 1039 C CA . SER A 1 133 ? 1.874 0.919 -15.943 1.00 93.12 133 SER A CA 1
ATOM 1040 C C . SER A 1 133 ? 2.888 0.599 -14.840 1.00 93.12 133 SER A C 1
ATOM 1042 O O . SER A 1 133 ? 3.591 -0.395 -14.935 1.00 93.12 133 SER A O 1
ATOM 1044 N N . TRP A 1 134 ? 2.928 1.403 -13.774 1.00 93.94 134 TRP A N 1
ATOM 1045 C CA . TRP A 1 134 ? 3.971 1.304 -12.739 1.00 93.94 134 TRP A CA 1
ATOM 1046 C C . TRP A 1 134 ? 3.461 0.851 -11.373 1.00 93.94 134 TRP A C 1
ATOM 1048 O O . TRP A 1 134 ? 4.253 0.494 -10.510 1.00 93.94 134 TRP A O 1
ATOM 1058 N N . THR A 1 135 ? 2.146 0.884 -11.164 1.00 94.94 135 THR A N 1
ATOM 1059 C CA . THR A 1 135 ? 1.529 0.583 -9.870 1.00 94.94 135 THR A CA 1
ATOM 1060 C C . THR A 1 135 ? 0.257 -0.224 -10.055 1.00 94.94 135 THR A C 1
ATOM 1062 O O . THR A 1 135 ? -0.461 -0.057 -11.045 1.00 94.94 135 THR A O 1
ATOM 1065 N N . LEU A 1 136 ? -0.067 -1.028 -9.055 1.00 96.75 136 LEU A N 1
ATOM 1066 C CA . LEU A 1 136 ? -1.373 -1.650 -8.894 1.00 96.75 136 LEU A CA 1
ATOM 1067 C C . LEU A 1 136 ? -2.163 -0.906 -7.814 1.00 96.75 136 LEU A C 1
ATOM 1069 O O . LEU A 1 136 ? -1.583 -0.270 -6.930 1.00 96.75 136 LEU A O 1
ATOM 1073 N N . GLU A 1 137 ? -3.486 -0.966 -7.904 1.00 96.00 137 GLU A N 1
ATOM 1074 C CA . GLU A 1 137 ? -4.387 -0.508 -6.851 1.00 96.00 137 GLU A CA 1
ATOM 1075 C C . GLU A 1 137 ? -5.340 -1.629 -6.455 1.00 96.00 137 GLU A C 1
ATOM 1077 O O . GLU A 1 137 ? -5.748 -2.430 -7.303 1.00 96.00 137 GLU A O 1
ATOM 1082 N N . GLY A 1 138 ? -5.699 -1.678 -5.177 1.00 94.12 138 GLY A N 1
ATOM 1083 C CA . GLY A 1 138 ? -6.548 -2.738 -4.658 1.00 94.12 138 GLY A CA 1
ATOM 1084 C C . GLY A 1 138 ? -7.194 -2.439 -3.315 1.00 94.12 138 GLY A C 1
ATOM 1085 O O . GLY A 1 138 ? -7.182 -1.317 -2.802 1.00 94.12 138 GLY A O 1
ATOM 1086 N N . GLU A 1 139 ? -7.766 -3.485 -2.749 1.00 91.56 139 GLU A N 1
ATOM 1087 C CA . GLU A 1 139 ? -8.373 -3.507 -1.424 1.00 91.56 139 GLU A CA 1
ATOM 1088 C C . GLU A 1 139 ? -7.949 -4.782 -0.702 1.00 91.56 139 GLU A C 1
ATOM 1090 O O . GLU A 1 139 ? -7.710 -5.804 -1.349 1.00 91.56 139 GLU A O 1
ATOM 1095 N N . VAL A 1 140 ? -7.816 -4.713 0.625 1.00 89.12 140 VAL A N 1
ATOM 1096 C CA . VAL A 1 140 ? -7.475 -5.897 1.423 1.00 89.12 140 VAL A CA 1
ATOM 1097 C C . VAL A 1 140 ? -8.548 -6.953 1.177 1.00 89.12 140 VAL A C 1
ATOM 1099 O O . VAL A 1 140 ? -9.742 -6.702 1.366 1.00 89.12 140 VAL A O 1
ATOM 1102 N N . ALA A 1 141 ? -8.123 -8.120 0.706 1.00 83.31 141 ALA A N 1
ATOM 1103 C CA . ALA A 1 141 ? -8.993 -9.260 0.537 1.00 83.31 141 ALA A CA 1
ATOM 1104 C C . ALA A 1 141 ? -9.256 -9.832 1.929 1.00 83.31 141 ALA A C 1
ATOM 1106 O O . ALA A 1 141 ? -8.439 -10.556 2.482 1.00 83.31 141 ALA A O 1
ATOM 1107 N N . VAL A 1 142 ? -10.396 -9.479 2.517 1.00 72.00 142 VAL A N 1
ATOM 1108 C CA . VAL A 1 142 ? -10.866 -10.185 3.709 1.00 72.00 142 VAL A CA 1
ATOM 1109 C C . VAL A 1 142 ? -11.188 -11.609 3.270 1.00 72.00 142 VAL A C 1
ATOM 1111 O O . VAL A 1 142 ? -11.992 -11.787 2.345 1.00 72.00 142 VAL A O 1
ATOM 1114 N N . ASP A 1 143 ? -10.542 -12.600 3.888 1.00 69.12 143 ASP A N 1
ATOM 1115 C CA . ASP A 1 143 ? -10.844 -14.008 3.641 1.00 69.12 143 ASP A CA 1
ATOM 1116 C C . ASP A 1 143 ? -12.358 -14.222 3.790 1.00 69.12 143 ASP A C 1
ATOM 1118 O O . ASP A 1 143 ? -13.000 -13.667 4.687 1.00 69.12 143 ASP A O 1
ATOM 1122 N N . LYS A 1 144 ? -12.960 -14.968 2.861 1.00 66.62 144 LYS A N 1
ATOM 1123 C CA . LYS A 1 144 ? -14.403 -15.216 2.876 1.00 66.62 144 LYS A CA 1
ATOM 1124 C C . LYS A 1 144 ? -14.830 -15.960 4.138 1.00 66.62 144 LYS A C 1
ATOM 1126 O O . LYS A 1 144 ? -15.894 -15.640 4.662 1.00 66.62 144 LYS A O 1
ATOM 1131 N N . GLU A 1 145 ? -14.017 -16.895 4.620 1.00 68.00 145 GLU A N 1
ATOM 1132 C CA . GLU A 1 145 ? -14.278 -17.645 5.848 1.00 68.00 145 GLU A CA 1
ATOM 1133 C C . GLU A 1 145 ? -14.099 -16.752 7.076 1.00 68.00 145 GLU A C 1
ATOM 1135 O O . GLU A 1 145 ? -14.971 -16.734 7.937 1.00 68.00 145 GLU A O 1
ATOM 1140 N N . VAL A 1 146 ? -13.065 -15.902 7.113 1.00 70.06 146 VAL A N 1
ATOM 1141 C CA . VAL A 1 146 ? -12.895 -14.915 8.200 1.00 70.06 146 VAL A CA 1
ATOM 1142 C C . VAL A 1 146 ? -14.051 -13.920 8.213 1.00 70.06 146 VAL A C 1
ATOM 1144 O O . VAL A 1 146 ? -14.616 -13.631 9.263 1.00 70.06 146 VAL A O 1
ATOM 1147 N N . LYS A 1 147 ? -14.469 -13.416 7.048 1.00 70.25 147 LYS A N 1
ATOM 1148 C CA . LYS A 1 147 ? -15.628 -12.524 6.945 1.00 70.25 147 LYS A CA 1
ATOM 1149 C C . LYS A 1 147 ? -16.897 -13.211 7.444 1.00 70.25 147 LYS A C 1
ATOM 1151 O O . LYS A 1 147 ? -17.663 -12.599 8.182 1.00 70.25 147 LYS A O 1
ATOM 1156 N N . LYS A 1 148 ? -17.106 -14.472 7.062 1.00 76.62 148 LYS A N 1
ATOM 1157 C CA . LYS A 1 148 ? -18.240 -15.275 7.516 1.00 76.62 148 LYS A CA 1
ATOM 1158 C C . LYS A 1 148 ? -18.198 -15.492 9.032 1.00 76.62 148 LYS A C 1
ATOM 1160 O O . LYS A 1 148 ? -19.211 -15.256 9.678 1.00 76.62 148 LYS A O 1
ATOM 1165 N N . ALA A 1 149 ? -17.041 -15.833 9.596 1.00 77.81 149 ALA A N 1
ATOM 1166 C CA . ALA A 1 149 ? -16.845 -15.986 11.035 1.00 77.81 149 ALA A CA 1
ATOM 1167 C C . ALA A 1 149 ? -17.123 -14.677 11.790 1.00 77.81 149 ALA A C 1
ATOM 1169 O O . ALA A 1 149 ? -17.861 -14.675 12.769 1.00 77.81 149 ALA A O 1
ATOM 1170 N N . VAL A 1 150 ? -16.618 -13.542 11.296 1.00 75.19 150 VAL A N 1
ATOM 1171 C CA . VAL A 1 150 ? -16.898 -12.214 11.867 1.00 75.19 150 VAL A CA 1
ATOM 1172 C C . VAL A 1 150 ? -18.391 -11.875 11.792 1.00 75.19 150 VAL A C 1
ATOM 1174 O O . VAL A 1 150 ? -18.949 -11.328 12.742 1.00 75.19 150 VAL A O 1
ATOM 1177 N N . ASP A 1 151 ? -19.060 -12.185 10.680 1.00 78.62 151 ASP A N 1
ATOM 1178 C CA . ASP A 1 151 ? -20.495 -11.934 10.516 1.00 78.62 151 ASP A CA 1
ATOM 1179 C C . ASP A 1 151 ? -21.355 -12.865 11.396 1.00 78.62 151 ASP A C 1
ATOM 1181 O O . ASP A 1 151 ? -22.402 -12.446 11.892 1.00 78.62 151 ASP A O 1
ATOM 1185 N N . GLU A 1 152 ? -20.929 -14.109 11.626 1.00 85.31 152 GLU A N 1
ATOM 1186 C CA . GLU A 1 152 ? -21.559 -15.041 12.572 1.00 85.31 152 GLU A CA 1
ATOM 1187 C C . GLU A 1 152 ? -21.354 -14.599 14.024 1.00 85.31 152 GLU A C 1
ATOM 1189 O O . GLU A 1 152 ? -22.316 -14.557 14.791 1.00 85.31 152 GLU A O 1
ATOM 1194 N N . LEU A 1 153 ? -20.141 -14.169 14.371 1.00 85.62 153 LEU A N 1
ATOM 1195 C CA . LEU A 1 153 ? -19.805 -13.644 15.689 1.00 85.62 153 LEU A CA 1
ATOM 1196 C C . LEU A 1 153 ? -20.640 -12.404 16.022 1.00 85.62 153 LEU A C 1
ATOM 1198 O O . LEU A 1 153 ? -21.236 -12.341 17.091 1.00 85.62 153 LEU A O 1
ATOM 1202 N N . LYS A 1 154 ? -20.783 -11.452 15.089 1.00 82.94 154 LYS A N 1
ATOM 1203 C CA . LYS A 1 154 ? -21.664 -10.283 15.278 1.00 82.94 154 LYS A CA 1
ATOM 1204 C C . LYS A 1 154 ? -23.100 -10.685 15.603 1.00 82.94 154 LYS A C 1
ATOM 1206 O O . LYS A 1 154 ? -23.693 -10.133 16.522 1.00 82.94 154 LYS A O 1
ATOM 1211 N N . LYS A 1 155 ? -23.648 -11.672 14.886 1.00 86.62 155 LYS A N 1
ATOM 1212 C CA . LYS A 1 155 ? -25.002 -12.182 15.153 1.00 86.62 155 LYS A CA 1
ATOM 1213 C C . LYS A 1 155 ? -25.110 -12.846 16.523 1.00 86.62 155 LYS A C 1
ATOM 1215 O O . LYS A 1 155 ? -26.174 -12.763 17.128 1.00 86.62 155 LYS A O 1
ATOM 1220 N N . ALA A 1 156 ? -24.058 -13.527 16.979 1.00 88.00 156 ALA A N 1
ATOM 1221 C CA . ALA A 1 156 ? -24.012 -14.112 18.315 1.00 88.00 156 ALA A CA 1
ATOM 1222 C C . ALA A 1 156 ? -23.998 -13.014 19.388 1.00 88.00 156 ALA A C 1
ATOM 1224 O O . ALA A 1 156 ? -24.855 -13.029 20.263 1.00 88.00 156 ALA A O 1
ATOM 1225 N N . PHE A 1 157 ? -23.131 -12.007 19.243 1.00 85.56 157 PHE A N 1
ATOM 1226 C CA . PHE A 1 157 ? -23.079 -10.834 20.126 1.00 85.56 157 PHE A CA 1
ATOM 1227 C C . PHE A 1 157 ? -24.410 -10.084 20.197 1.00 85.56 157 PHE A C 1
ATOM 1229 O O . PHE A 1 157 ? -24.826 -9.661 21.266 1.00 85.56 157 PHE A O 1
ATOM 1236 N N . ASP A 1 158 ? -25.107 -9.920 19.072 1.00 83.69 158 ASP A N 1
ATOM 1237 C CA . ASP A 1 158 ? -26.407 -9.241 19.059 1.00 83.69 158 ASP A CA 1
ATOM 1238 C C . ASP A 1 158 ? -27.507 -10.027 19.795 1.00 83.69 158 ASP A C 1
ATOM 1240 O O . ASP A 1 158 ? -28.527 -9.451 20.175 1.00 83.69 158 ASP A O 1
ATOM 1244 N N . ARG A 1 159 ? -27.322 -11.336 19.994 1.00 88.75 159 ARG A N 1
ATOM 1245 C CA . ARG A 1 159 ? -28.245 -12.216 20.730 1.00 88.75 159 ARG A CA 1
ATOM 1246 C C . ARG A 1 159 ? -27.833 -12.448 22.178 1.00 88.75 159 ARG A C 1
ATOM 1248 O O . ARG A 1 159 ? -28.625 -13.014 22.921 1.00 88.75 159 ARG A O 1
ATOM 1255 N N . ASP A 1 160 ? -26.618 -12.063 22.539 1.00 92.12 160 ASP A N 1
ATOM 1256 C CA . ASP A 1 160 ? -26.065 -12.279 23.863 1.00 92.12 160 ASP A CA 1
ATOM 1257 C C . ASP A 1 160 ? -26.776 -11.392 24.897 1.00 92.12 160 ASP A C 1
ATOM 1259 O O . ASP A 1 160 ? -26.940 -10.185 24.693 1.00 92.12 160 ASP A O 1
ATOM 1263 N N . GLU A 1 161 ? -27.240 -12.004 25.987 1.00 92.44 161 GLU A N 1
ATOM 1264 C CA . GLU A 1 161 ? -28.055 -11.332 27.006 1.00 92.44 161 GLU A CA 1
ATOM 1265 C C . GLU A 1 161 ? -27.269 -10.226 27.721 1.00 92.44 161 GLU A C 1
ATOM 1267 O O . GLU A 1 161 ? -27.795 -9.125 27.901 1.00 92.44 161 GLU A O 1
ATOM 1272 N N . LEU A 1 162 ? -25.991 -10.475 28.035 1.00 91.94 162 LEU A N 1
ATOM 1273 C CA . LEU A 1 162 ? -25.106 -9.501 28.674 1.00 91.94 162 LEU A CA 1
ATOM 1274 C C . LEU A 1 162 ? -24.916 -8.275 27.770 1.00 91.94 162 LEU A C 1
ATOM 1276 O O . LEU A 1 162 ? -25.047 -7.133 28.216 1.00 91.94 162 LEU A O 1
ATOM 1280 N N . ILE A 1 163 ? -24.658 -8.495 26.478 1.00 91.06 163 ILE A N 1
ATOM 1281 C CA . ILE A 1 163 ? -24.482 -7.414 25.495 1.00 91.06 163 ILE A CA 1
ATOM 1282 C C . ILE A 1 163 ? -25.775 -6.618 25.294 1.00 91.06 163 ILE A C 1
ATOM 1284 O O . ILE A 1 163 ? -25.734 -5.390 25.156 1.00 91.06 163 ILE A O 1
ATOM 1288 N N . GLN A 1 164 ? -26.928 -7.286 25.264 1.00 92.50 164 GLN A N 1
ATOM 1289 C CA . GLN A 1 164 ? -28.225 -6.618 25.158 1.00 92.50 164 GLN A CA 1
ATOM 1290 C C . GLN A 1 164 ? -28.515 -5.751 26.384 1.00 92.50 164 GLN A C 1
ATOM 1292 O O . GLN A 1 164 ? -28.921 -4.595 26.228 1.00 92.50 164 GLN A O 1
ATOM 1297 N N . GLU A 1 165 ? -28.268 -6.272 27.586 1.00 93.06 165 GLU A N 1
ATOM 1298 C CA . GLU A 1 165 ? -28.457 -5.539 28.836 1.00 93.06 165 GLU A CA 1
ATOM 1299 C C . GLU A 1 165 ? -27.515 -4.332 28.923 1.00 93.06 165 GLU A C 1
ATOM 1301 O O . GLU A 1 165 ? -27.959 -3.211 29.190 1.00 93.06 165 GLU A O 1
ATOM 1306 N N . TYR A 1 166 ? -26.239 -4.528 28.583 1.00 93.19 166 TYR A N 1
ATOM 1307 C CA . TYR A 1 166 ? -25.242 -3.464 28.500 1.00 93.19 166 TYR A CA 1
ATOM 1308 C C . TYR A 1 166 ? -25.678 -2.335 27.550 1.00 93.19 166 TYR A C 1
ATOM 1310 O O . TYR A 1 166 ? -25.652 -1.157 27.921 1.00 93.19 166 TYR A O 1
ATOM 1318 N N . ARG A 1 167 ? -26.149 -2.673 26.339 1.00 92.56 167 ARG A N 1
ATOM 1319 C CA . ARG A 1 167 ? -26.646 -1.691 25.355 1.00 92.56 167 ARG A CA 1
ATOM 1320 C C . ARG A 1 167 ? -27.899 -0.966 25.842 1.00 92.56 167 ARG A C 1
ATOM 1322 O O . ARG A 1 167 ? -28.016 0.245 25.657 1.00 92.56 167 ARG A O 1
ATOM 1329 N N . LEU A 1 168 ? -28.836 -1.684 26.460 1.00 93.62 168 LEU A N 1
ATOM 1330 C CA . LEU A 1 168 ? -30.050 -1.091 27.017 1.00 93.62 168 LEU A CA 1
ATOM 1331 C C . LEU A 1 168 ? -29.710 -0.074 28.108 1.00 93.62 168 LEU A C 1
ATOM 1333 O O . LEU A 1 168 ? -30.292 1.009 28.149 1.00 93.62 168 LEU A O 1
ATOM 1337 N N . LEU A 1 169 ? -28.767 -0.411 28.984 1.00 92.62 169 LEU A N 1
ATOM 1338 C CA . LEU A 1 169 ? -28.360 0.464 30.070 1.00 92.62 169 LEU A CA 1
ATOM 1339 C C . LEU A 1 169 ? -27.586 1.686 29.565 1.00 92.62 169 LEU A C 1
ATOM 1341 O O . LEU A 1 169 ? -27.847 2.793 30.031 1.00 92.62 169 LEU A O 1
ATOM 1345 N N . ALA A 1 170 ? -26.725 1.512 28.558 1.00 92.38 170 ALA A N 1
ATOM 1346 C CA . ALA A 1 170 ? -26.068 2.620 27.866 1.00 92.38 170 ALA A CA 1
ATOM 1347 C C . ALA A 1 170 ? -27.090 3.612 27.281 1.00 92.38 170 ALA A C 1
ATOM 1349 O O . ALA A 1 170 ? -26.946 4.822 27.452 1.00 92.38 170 ALA A O 1
ATOM 1350 N N . ASN A 1 171 ? -28.161 3.108 26.656 1.00 93.12 171 ASN A N 1
ATOM 1351 C CA . ASN A 1 171 ? -29.245 3.948 26.141 1.00 93.12 171 ASN A CA 1
ATOM 1352 C C . ASN A 1 171 ? -29.996 4.667 27.272 1.00 93.12 171 ASN A C 1
ATOM 1354 O O . ASN A 1 171 ? -30.224 5.868 27.179 1.00 93.12 171 ASN A O 1
ATOM 1358 N N . LYS A 1 172 ? -30.321 3.975 28.372 1.00 94.31 172 LYS A N 1
ATOM 1359 C CA . LYS A 1 172 ? -30.977 4.593 29.540 1.00 94.31 172 LYS A CA 1
ATOM 1360 C C . LYS A 1 172 ? -30.132 5.700 30.174 1.00 94.31 172 LYS A C 1
ATOM 1362 O O . LYS A 1 172 ? -30.678 6.714 30.595 1.00 94.31 172 LYS A O 1
ATOM 1367 N N . ILE A 1 173 ? -28.813 5.515 30.239 1.00 92.06 173 ILE A N 1
ATOM 1368 C CA . ILE A 1 173 ? -27.876 6.557 30.678 1.00 92.06 173 ILE A CA 1
ATOM 1369 C C . ILE A 1 173 ? -27.930 7.744 29.715 1.00 92.06 173 ILE A C 1
ATOM 1371 O O . ILE A 1 173 ? -28.102 8.878 30.157 1.00 92.06 173 ILE A O 1
ATOM 1375 N N . ALA A 1 174 ? -27.860 7.477 28.408 1.00 91.00 174 ALA A N 1
ATOM 1376 C CA . ALA A 1 174 ? -27.908 8.506 27.376 1.00 91.00 174 ALA A CA 1
ATOM 1377 C C . ALA A 1 174 ? -29.234 9.284 27.352 1.00 91.00 174 ALA A C 1
ATOM 1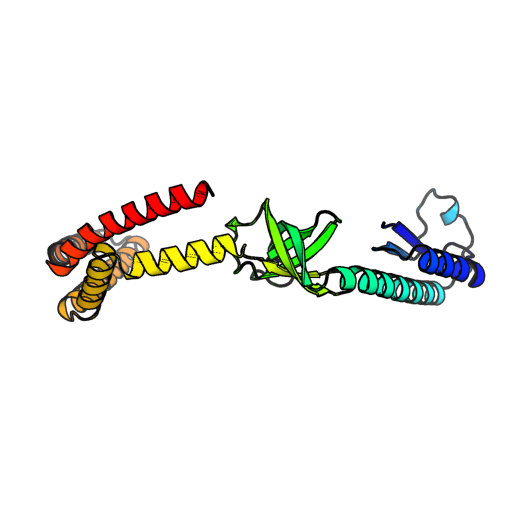379 O O . ALA A 1 174 ? -29.237 10.434 26.932 1.00 91.00 174 ALA A O 1
ATOM 1380 N N . GLU A 1 175 ? -30.345 8.702 27.805 1.00 93.25 175 GLU A N 1
ATOM 1381 C CA . GLU A 1 175 ? -31.662 9.353 27.887 1.00 93.25 175 GLU A CA 1
ATOM 1382 C C . GLU A 1 175 ? -31.912 10.077 29.225 1.00 93.25 175 GLU A C 1
ATOM 1384 O O . GLU A 1 175 ? -32.839 10.882 29.327 1.00 93.25 175 GLU A O 1
ATOM 1389 N N . SER A 1 176 ? -31.099 9.826 30.256 1.00 94.44 176 SER A N 1
ATOM 1390 C CA . SER A 1 176 ? -31.296 10.401 31.589 1.00 94.44 176 SER A CA 1
ATOM 1391 C C . SER A 1 176 ? -30.816 11.852 31.666 1.00 94.44 176 SER A C 1
ATOM 1393 O O . SER A 1 176 ? -29.617 12.131 31.664 1.00 94.44 176 SER A O 1
ATOM 1395 N N . SER A 1 177 ? -31.754 12.791 31.818 1.00 92.38 177 SER A N 1
ATOM 1396 C CA . SER A 1 177 ? -31.449 14.221 31.979 1.00 92.38 177 SER A CA 1
ATOM 1397 C C . SER A 1 177 ? -30.610 14.523 33.225 1.00 92.38 177 SER A C 1
ATOM 1399 O O . SER A 1 177 ? -29.797 15.447 33.218 1.00 92.38 177 SER A O 1
ATOM 1401 N N . GLU A 1 178 ? -30.797 13.747 34.294 1.00 93.81 178 GLU A N 1
ATOM 1402 C CA . GLU A 1 178 ? -30.010 13.860 35.525 1.00 93.81 178 GLU A CA 1
ATOM 1403 C C . GLU A 1 178 ? -28.544 13.504 35.259 1.00 93.81 178 GLU A C 1
ATOM 1405 O O . GLU A 1 178 ? -27.649 14.295 35.554 1.00 93.81 178 GLU A O 1
ATOM 1410 N N . ILE A 1 179 ? -28.297 12.356 34.617 1.00 93.06 179 ILE A N 1
ATOM 1411 C CA . ILE A 1 179 ? -26.936 11.889 34.336 1.00 93.06 179 ILE A CA 1
ATOM 1412 C C . ILE A 1 179 ? -26.242 12.815 33.334 1.00 93.06 179 ILE A C 1
ATOM 1414 O O . ILE A 1 179 ? -25.100 13.201 33.563 1.00 93.06 179 ILE A O 1
ATOM 1418 N N . GLN A 1 180 ? -26.941 13.259 32.287 1.00 93.38 180 GLN A N 1
ATOM 1419 C CA . GLN A 1 180 ? -26.406 14.244 31.340 1.00 93.38 180 GLN A CA 1
ATOM 1420 C C . GLN A 1 180 ? -25.975 15.550 32.027 1.00 93.38 180 GLN A C 1
ATOM 1422 O O . GLN A 1 180 ? -24.965 16.150 31.652 1.00 93.38 180 GLN A O 1
ATOM 1427 N N . THR A 1 181 ? -26.735 16.004 33.030 1.00 94.88 181 THR A N 1
ATOM 1428 C CA . THR A 1 181 ? -26.397 17.208 33.803 1.00 94.88 181 THR A CA 1
ATOM 1429 C C . THR A 1 181 ? -25.120 16.980 34.612 1.00 94.88 181 THR A C 1
ATOM 1431 O O . THR A 1 181 ? -24.193 17.784 34.519 1.00 94.88 181 THR A O 1
ATOM 1434 N N . LEU A 1 182 ? -25.023 15.842 35.310 1.00 93.31 182 LEU A N 1
ATOM 1435 C CA . LEU A 1 182 ? -23.827 15.451 36.063 1.00 93.31 182 LEU A CA 1
ATOM 1436 C C . LEU A 1 182 ? -22.587 15.324 35.161 1.00 93.31 182 LEU A C 1
ATOM 1438 O O . LEU A 1 182 ? -21.523 15.836 35.503 1.00 93.31 182 LEU A O 1
ATOM 1442 N N . GLU A 1 183 ? -22.707 14.691 33.989 1.00 93.38 183 GLU A N 1
ATOM 1443 C CA . GLU A 1 183 ? -21.609 14.562 33.020 1.00 93.38 183 G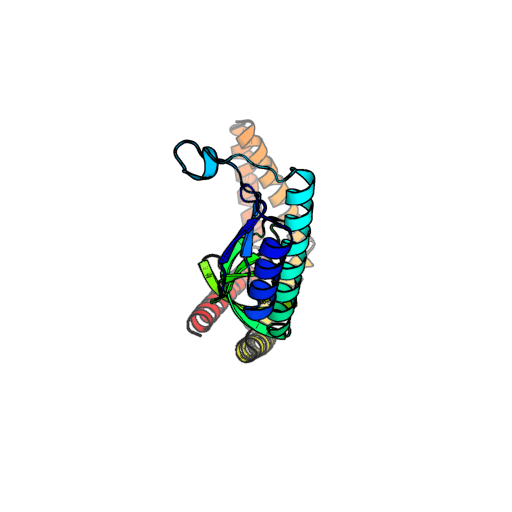LU A CA 1
ATOM 1444 C C . GLU A 1 183 ? -21.125 15.925 32.516 1.00 93.38 183 GLU A C 1
ATOM 1446 O O . GLU A 1 183 ? -19.918 16.159 32.388 1.00 93.38 183 GLU A O 1
ATOM 1451 N N . LYS A 1 184 ? -22.059 16.843 32.242 1.00 95.12 184 LYS A N 1
ATOM 1452 C CA . LYS A 1 184 ? -21.736 18.201 31.806 1.00 95.12 184 LYS A CA 1
ATOM 1453 C C . LYS A 1 184 ? -20.976 18.962 32.892 1.00 95.12 184 LYS A C 1
ATOM 1455 O O . LYS A 1 184 ? -19.933 19.545 32.599 1.00 95.12 184 LYS A O 1
ATOM 1460 N N . GLU A 1 185 ? -21.460 18.928 34.128 1.00 95.50 185 GLU A N 1
ATOM 1461 C CA . GLU A 1 185 ? -20.815 19.592 35.264 1.00 95.50 185 GLU A CA 1
ATOM 1462 C C . GLU A 1 185 ? -19.430 19.000 35.567 1.00 95.50 185 GLU A C 1
ATOM 1464 O O . GLU A 1 185 ? -18.464 19.746 35.748 1.00 95.50 185 GLU A O 1
ATOM 1469 N N . LEU A 1 186 ? -19.289 17.670 35.527 1.00 95.56 186 LEU A N 1
ATOM 1470 C CA . LEU A 1 186 ? -17.994 16.995 35.662 1.00 95.56 186 LEU A CA 1
ATOM 1471 C C . LEU A 1 186 ? -17.006 17.450 34.589 1.00 95.56 186 LEU A C 1
ATOM 1473 O O . LEU A 1 186 ? -15.847 17.732 34.898 1.00 95.56 186 LEU A O 1
ATOM 1477 N N . LYS A 1 187 ? -17.460 17.567 33.338 1.00 95.81 187 LYS A N 1
ATOM 1478 C CA . LYS A 1 187 ? -16.633 18.034 32.222 1.00 95.81 187 LYS A CA 1
ATOM 1479 C C . LYS A 1 187 ? -16.206 19.493 32.390 1.00 95.81 187 LYS A C 1
ATOM 1481 O O . LYS A 1 187 ? -15.056 19.829 32.110 1.00 95.81 187 LYS A O 1
ATOM 1486 N N . GLU A 1 188 ? -17.096 20.358 32.870 1.00 95.56 188 GLU A N 1
ATOM 1487 C CA . GLU A 1 188 ? -16.778 21.759 33.169 1.00 95.56 188 GLU A CA 1
ATOM 1488 C C . GLU A 1 188 ? -15.752 21.886 34.304 1.00 95.56 188 GLU A C 1
ATOM 1490 O O . GLU A 1 188 ? -14.793 22.654 34.186 1.00 95.56 188 GLU A O 1
ATOM 1495 N N . LEU A 1 189 ? -15.909 21.112 35.382 1.00 94.69 189 LEU A N 1
ATOM 1496 C CA . LEU A 1 189 ? -14.942 21.061 36.481 1.00 94.69 189 LEU A CA 1
ATOM 1497 C C . LEU A 1 189 ? -13.590 20.512 36.015 1.00 94.69 189 LEU A C 1
ATOM 1499 O O . LEU A 1 189 ? -12.553 21.079 36.351 1.00 94.69 189 LEU A O 1
ATOM 1503 N N . GLN A 1 190 ? -13.585 19.470 35.182 1.00 95.00 190 GLN A N 1
ATOM 1504 C CA . GLN A 1 190 ? -12.359 18.912 34.616 1.00 95.00 190 GLN A CA 1
ATOM 1505 C C . GLN A 1 190 ? -11.624 19.926 33.726 1.00 95.00 190 GLN A C 1
ATOM 1507 O O . GLN A 1 190 ? -10.407 20.066 33.832 1.00 95.00 190 GLN A O 1
ATOM 1512 N N . GLN A 1 191 ? -12.351 20.698 32.911 1.00 94.69 191 GLN A N 1
ATOM 1513 C CA . GLN A 1 191 ? -11.763 21.777 32.114 1.00 94.69 191 GLN A CA 1
ATOM 1514 C C . GLN A 1 191 ? -11.162 22.880 32.998 1.00 94.69 191 GLN A C 1
ATOM 1516 O O . GLN A 1 191 ? -10.070 23.374 32.712 1.00 94.69 191 GLN A O 1
ATOM 1521 N N . LYS A 1 192 ? -11.851 23.261 34.081 1.00 94.19 192 LYS A N 1
ATOM 1522 C CA . LYS A 1 192 ? -11.338 24.235 35.057 1.00 94.19 192 LYS A CA 1
ATOM 1523 C C . LYS A 1 192 ? -10.061 23.736 35.731 1.00 94.19 192 LYS A C 1
ATOM 1525 O O . LYS A 1 192 ? -9.105 24.500 35.814 1.00 94.19 192 LYS A O 1
ATOM 1530 N N . LEU A 1 193 ? -10.011 22.464 36.134 1.00 93.94 193 LEU A N 1
ATOM 1531 C CA . LEU A 1 193 ? -8.812 21.848 36.713 1.00 93.94 193 LEU A CA 1
ATOM 1532 C C . LEU A 1 193 ? -7.606 21.950 35.778 1.00 93.94 193 LEU A C 1
ATOM 1534 O O . LEU A 1 193 ? -6.546 22.384 36.223 1.00 93.94 193 LEU A O 1
ATOM 1538 N N . CYS A 1 194 ? -7.769 21.612 34.494 1.00 89.69 194 CYS A N 1
ATOM 1539 C CA . CYS A 1 194 ? -6.705 21.768 33.498 1.00 89.69 194 CYS A CA 1
ATOM 1540 C C . CYS A 1 194 ? -6.242 23.228 33.391 1.00 89.69 194 CYS A C 1
ATOM 1542 O O . CYS A 1 194 ? -5.053 23.505 33.510 1.00 89.69 194 CYS A O 1
ATOM 1544 N N . ASN A 1 195 ? -7.183 24.168 33.266 1.00 93.38 195 ASN A N 1
ATOM 1545 C CA . ASN A 1 195 ? -6.858 25.590 33.141 1.00 93.38 195 ASN A CA 1
ATOM 1546 C C . ASN A 1 195 ? -6.114 26.136 34.376 1.00 93.38 195 ASN A C 1
ATOM 1548 O O . ASN A 1 195 ? -5.186 26.929 34.237 1.00 93.38 195 ASN A O 1
ATOM 1552 N N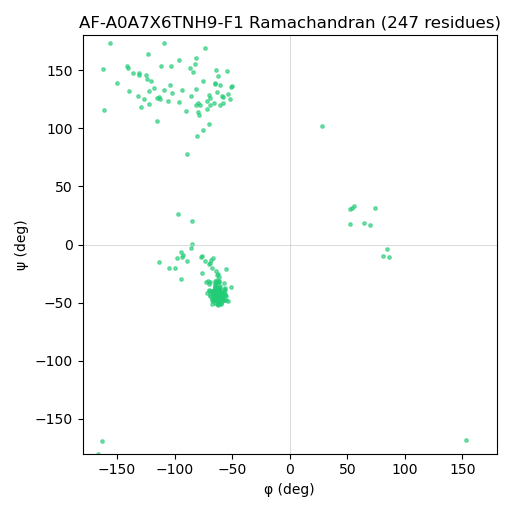 . TYR A 1 196 ? -6.509 25.736 35.589 1.00 92.19 196 TYR A N 1
ATOM 1553 C CA . TYR A 1 196 ? -5.859 26.184 36.826 1.00 92.19 196 TYR A CA 1
ATOM 1554 C C . TYR A 1 196 ? -4.482 25.559 37.029 1.00 92.19 196 TYR A C 1
ATOM 1556 O O . TYR A 1 196 ? -3.592 26.228 37.558 1.00 92.19 196 TYR A O 1
ATOM 1564 N N . LEU A 1 197 ? -4.291 24.318 36.573 1.00 90.00 197 LEU A N 1
ATOM 1565 C CA . LEU A 1 197 ? -2.982 23.675 36.538 1.00 90.00 197 LEU A CA 1
ATOM 1566 C C . LEU A 1 197 ? -2.022 24.458 35.623 1.00 90.00 197 LEU A C 1
ATOM 1568 O O . LEU A 1 197 ? -0.913 24.782 36.043 1.00 90.00 197 LEU A O 1
ATOM 1572 N N . ASP A 1 198 ? -2.483 24.841 34.427 1.00 90.25 198 ASP A N 1
ATOM 1573 C CA . ASP A 1 198 ? -1.701 25.619 33.453 1.00 90.25 198 ASP A CA 1
ATOM 1574 C C . ASP A 1 198 ? -1.367 27.032 33.961 1.00 90.25 198 ASP A C 1
ATOM 1576 O O . ASP A 1 198 ? -0.277 27.553 33.724 1.00 90.25 198 ASP A O 1
ATOM 1580 N N . GLN A 1 199 ? -2.294 27.656 34.692 1.00 91.62 199 GLN A N 1
ATOM 1581 C CA . GLN A 1 199 ? -2.125 28.989 35.284 1.00 91.62 199 GLN A CA 1
ATOM 1582 C C . GLN A 1 199 ? -1.412 28.968 36.649 1.00 91.62 199 GLN A C 1
ATOM 1584 O O . GLN A 1 199 ? -1.204 30.026 37.244 1.00 91.62 199 GLN A O 1
ATOM 1589 N N . ASN A 1 200 ? -1.026 27.787 37.149 1.00 90.31 200 ASN A N 1
ATOM 1590 C CA . ASN A 1 200 ? -0.378 27.577 38.449 1.00 90.31 200 ASN A CA 1
ATOM 1591 C C . ASN A 1 200 ? -1.174 28.147 39.650 1.00 90.31 200 ASN A C 1
ATOM 1593 O O . ASN A 1 200 ? -0.602 28.597 40.646 1.00 90.31 200 ASN A O 1
ATOM 1597 N N . LEU A 1 201 ? -2.510 28.124 39.566 1.00 90.06 201 LEU A N 1
ATOM 1598 C CA . LEU A 1 201 ? -3.434 28.626 40.591 1.00 90.06 201 LEU A CA 1
ATOM 1599 C C . LEU A 1 201 ? -3.773 27.526 41.610 1.00 90.06 201 LEU A C 1
ATOM 1601 O O . LEU A 1 201 ? -4.841 26.917 41.559 1.00 90.06 201 LEU A O 1
ATOM 1605 N N . LYS A 1 202 ? -2.852 27.263 42.545 1.00 89.75 202 LYS A N 1
ATOM 1606 C CA . LYS A 1 202 ? -2.937 26.120 43.478 1.00 89.75 202 LYS A CA 1
ATOM 1607 C C . LYS A 1 202 ? -4.191 26.089 44.357 1.00 89.75 202 LYS A C 1
ATOM 1609 O O . LYS A 1 202 ? -4.767 25.021 44.525 1.00 89.75 202 LYS A O 1
ATOM 1614 N N . GLU A 1 203 ? -4.616 27.224 44.906 1.00 91.44 203 GLU A N 1
ATOM 1615 C CA . GLU A 1 203 ? -5.780 27.271 45.808 1.00 91.44 203 GLU A CA 1
ATOM 1616 C C . GLU A 1 203 ? -7.086 26.945 45.068 1.00 91.44 203 GLU A C 1
ATOM 1618 O O . GLU A 1 203 ? -7.831 26.065 45.493 1.00 91.44 203 GLU A O 1
ATOM 1623 N N . LEU A 1 204 ? -7.315 27.566 43.901 1.00 89.62 204 LEU A N 1
ATOM 1624 C CA . LEU A 1 204 ? -8.486 27.272 43.065 1.00 89.62 204 LEU A CA 1
ATOM 1625 C C . LEU A 1 204 ? -8.470 25.836 42.527 1.00 89.62 204 LEU A C 1
ATOM 1627 O O . LEU A 1 204 ? -9.531 25.236 42.340 1.00 89.62 204 LEU A O 1
ATOM 1631 N N . TYR A 1 205 ? -7.283 25.288 42.256 1.00 93.81 205 TYR A N 1
ATOM 1632 C CA . TYR A 1 205 ? -7.137 23.907 41.814 1.00 93.81 205 TYR A CA 1
ATOM 1633 C C . TYR A 1 205 ? -7.613 22.920 42.885 1.00 93.81 205 TYR A C 1
ATOM 1635 O O . TYR A 1 205 ? -8.436 22.060 42.575 1.00 93.81 205 TYR A O 1
ATOM 1643 N N . GLU A 1 206 ? -7.146 23.049 44.132 1.00 94.31 206 GLU A N 1
ATOM 1644 C CA . GLU A 1 206 ? -7.554 22.129 45.203 1.00 94.31 206 GLU A CA 1
ATOM 1645 C C . GLU A 1 206 ? -9.052 22.264 45.529 1.00 94.31 206 GLU A C 1
ATOM 1647 O O . GLU A 1 206 ? -9.739 21.247 45.602 1.00 94.31 206 GLU A O 1
ATOM 1652 N N . GLU A 1 207 ? -9.606 23.482 45.573 1.00 93.38 207 GLU A N 1
ATOM 1653 C CA . GLU A 1 207 ? -11.051 23.684 45.785 1.00 93.38 207 GLU A CA 1
ATOM 1654 C C . GLU A 1 207 ? -11.899 23.043 44.665 1.00 93.38 207 GLU A C 1
ATOM 1656 O O . GLU A 1 207 ? -12.914 22.384 44.903 1.00 93.38 207 GLU A O 1
ATOM 1661 N N . THR A 1 208 ? -11.481 23.211 43.407 1.00 93.06 208 THR A N 1
ATOM 1662 C CA . THR A 1 208 ? -12.191 22.631 42.254 1.00 93.06 208 THR A CA 1
ATOM 1663 C C . THR A 1 208 ? -12.066 21.109 42.229 1.00 93.06 208 THR A C 1
ATOM 1665 O O . THR A 1 208 ? -12.984 20.415 41.790 1.00 93.06 208 THR A O 1
ATOM 1668 N N . LYS A 1 209 ? -10.942 20.575 42.709 1.00 95.19 209 LYS A N 1
ATOM 1669 C CA . LYS A 1 209 ? -10.672 19.138 42.771 1.00 95.19 209 LYS A CA 1
ATOM 1670 C C . LYS A 1 209 ? -11.546 18.460 43.816 1.00 95.19 209 LYS A C 1
ATOM 1672 O O . LYS A 1 209 ? -12.064 17.386 43.522 1.00 95.19 209 LYS A O 1
ATOM 1677 N N . GLU A 1 210 ? -11.759 19.085 44.972 1.00 95.56 210 GLU A N 1
ATOM 1678 C CA . GLU A 1 210 ? -12.712 18.602 45.980 1.00 95.56 210 GLU A CA 1
ATOM 1679 C C . GLU A 1 210 ? -14.132 18.534 45.405 1.00 95.56 210 GLU A C 1
ATOM 1681 O O . GLU A 1 210 ? -14.733 17.460 45.386 1.00 95.56 210 GLU A O 1
ATOM 1686 N N . LYS A 1 211 ? -14.612 19.627 44.793 1.00 94.50 211 LYS A N 1
ATOM 1687 C CA . LYS A 1 211 ? -15.926 19.671 44.118 1.00 94.50 211 LYS A CA 1
ATOM 1688 C C . LYS A 1 211 ? -16.068 18.597 43.038 1.00 94.50 211 LYS A C 1
ATOM 1690 O O . LYS A 1 211 ? -17.104 17.945 42.929 1.00 94.50 211 LYS A O 1
ATOM 1695 N N . TYR A 1 212 ? -15.019 18.391 42.242 1.00 95.19 212 TYR A N 1
ATOM 1696 C CA . TYR A 1 212 ? -14.990 17.340 41.229 1.00 95.19 212 TYR A CA 1
ATOM 1697 C C . TYR A 1 212 ? -15.072 15.943 41.852 1.00 95.19 212 TYR A C 1
ATOM 1699 O O . TYR A 1 212 ? -15.791 15.093 41.335 1.00 95.19 212 TYR A O 1
ATOM 1707 N N . GLN A 1 213 ? -14.357 15.685 42.950 1.00 95.31 213 GLN A N 1
ATOM 1708 C CA . GLN A 1 213 ? -14.395 14.388 43.627 1.00 95.31 213 GLN A CA 1
ATOM 1709 C C . GLN A 1 213 ? -15.765 14.093 44.238 1.00 95.31 213 GLN A C 1
ATOM 1711 O O . GLN A 1 213 ? -16.261 12.977 44.075 1.00 95.31 213 GLN A O 1
ATOM 1716 N N . GLU A 1 214 ? -16.394 15.078 44.879 1.00 95.44 214 GLU A N 1
ATOM 1717 C CA . GLU A 1 214 ? -17.748 14.943 45.425 1.00 95.44 214 GLU A CA 1
ATOM 1718 C C . GLU A 1 214 ? -18.768 14.651 44.322 1.00 95.44 214 GLU A C 1
ATOM 1720 O O . GLU A 1 214 ? -19.503 13.666 44.399 1.00 95.44 214 GLU A O 1
ATOM 1725 N N . LEU A 1 215 ? -18.757 15.440 43.244 1.00 94.75 215 LEU A N 1
ATOM 1726 C CA . LEU A 1 215 ? -19.673 15.242 42.123 1.00 94.75 215 LEU A CA 1
ATOM 1727 C C . LEU A 1 215 ? -19.430 13.904 41.413 1.00 94.75 215 LEU A C 1
ATOM 1729 O O . LEU A 1 215 ? -20.371 13.208 41.032 1.00 94.75 215 LEU A O 1
ATOM 1733 N N . LYS A 1 216 ? -18.161 13.501 41.273 1.00 95.00 216 LYS A N 1
ATOM 1734 C CA . LYS A 1 216 ? -17.792 12.214 40.673 1.00 95.00 216 LYS A CA 1
ATOM 1735 C C . LYS A 1 216 ? -18.310 11.054 41.513 1.00 95.00 216 LYS A C 1
ATOM 1737 O O . LYS A 1 216 ? -18.735 10.051 40.947 1.00 95.00 216 LYS A O 1
ATOM 1742 N N . LYS A 1 217 ? -18.289 11.184 42.840 1.00 94.88 217 LYS A N 1
ATOM 1743 C CA . LYS A 1 217 ? -18.858 10.185 43.743 1.00 94.88 217 LYS A CA 1
ATOM 1744 C C . LYS A 1 217 ? -20.365 10.044 43.516 1.00 94.88 217 LYS A C 1
ATOM 1746 O O . LYS A 1 217 ? -20.817 8.930 43.288 1.00 94.88 217 LYS A O 1
ATOM 1751 N N . VAL A 1 218 ? -21.105 11.156 43.462 1.00 94.06 218 VAL A N 1
ATOM 1752 C CA . VAL A 1 218 ? -22.554 11.153 43.173 1.00 94.06 218 VAL A CA 1
ATOM 1753 C C . VAL A 1 218 ? -22.858 10.502 41.821 1.00 94.06 218 VAL A C 1
ATOM 1755 O O . VAL A 1 218 ? -23.752 9.666 41.718 1.00 94.06 218 VAL A O 1
ATOM 1758 N N . TYR A 1 219 ? -22.081 10.836 40.790 1.00 93.69 219 TYR A N 1
ATOM 1759 C CA . TYR A 1 219 ? -22.218 10.234 39.465 1.00 93.69 219 TYR A CA 1
ATOM 1760 C C . TYR A 1 219 ? -21.987 8.715 39.485 1.00 93.69 219 TYR A C 1
ATOM 1762 O O . TYR A 1 219 ? -22.773 7.970 38.906 1.00 93.69 219 TYR A O 1
ATOM 1770 N N . LEU A 1 220 ? -20.934 8.244 40.160 1.00 91.44 220 LEU A N 1
ATOM 1771 C CA . LEU A 1 220 ? -20.602 6.817 40.234 1.00 91.44 220 LEU A CA 1
ATOM 1772 C C . LEU A 1 220 ? -21.580 6.016 41.101 1.00 91.44 220 LEU A C 1
ATOM 1774 O O . LEU A 1 220 ? -21.819 4.849 40.812 1.00 91.44 220 LEU A O 1
ATOM 1778 N N . GLU A 1 221 ? -22.151 6.627 42.139 1.00 93.00 221 GLU A N 1
ATOM 1779 C CA . GLU A 1 221 ? -23.151 6.000 43.012 1.00 93.00 221 GLU A CA 1
ATOM 1780 C C . GLU A 1 221 ? -24.549 5.939 42.371 1.00 93.00 221 GLU A C 1
ATOM 1782 O O . GLU A 1 221 ? -25.424 5.233 42.877 1.00 93.00 221 GLU A O 1
ATOM 1787 N N . ASN A 1 222 ? -24.775 6.626 41.242 1.00 94.56 222 ASN A N 1
ATOM 1788 C CA . ASN A 1 222 ? -26.033 6.527 40.510 1.00 94.56 222 ASN A CA 1
ATOM 1789 C C . ASN A 1 222 ? -26.285 5.062 40.082 1.00 94.56 222 ASN A C 1
ATOM 1791 O O . ASN A 1 222 ? -25.425 4.471 39.424 1.00 94.56 222 ASN A O 1
ATOM 1795 N N . PRO A 1 223 ? -27.460 4.470 40.381 1.00 93.56 223 PRO A N 1
ATOM 1796 C CA . PRO A 1 223 ? -27.718 3.056 40.109 1.00 93.56 223 PRO A CA 1
ATOM 1797 C C . PRO A 1 223 ? -27.518 2.645 38.647 1.00 93.56 223 PRO A C 1
ATOM 1799 O O . PRO A 1 223 ? -27.010 1.557 38.386 1.00 93.56 223 PRO A O 1
ATOM 1802 N N . LEU A 1 224 ? -27.883 3.503 37.685 1.00 92.56 224 LEU A N 1
ATOM 1803 C CA . LEU A 1 224 ? -27.707 3.199 36.263 1.00 92.56 224 LEU A CA 1
ATOM 1804 C C . LEU A 1 224 ? -26.226 3.199 35.883 1.00 92.56 224 LEU A C 1
ATOM 1806 O O . LEU A 1 224 ? -25.772 2.288 35.195 1.00 92.56 224 LEU A O 1
ATOM 1810 N N . VAL A 1 225 ? -25.475 4.194 36.361 1.00 91.88 225 VAL A N 1
ATOM 1811 C CA . VAL A 1 225 ? -24.037 4.326 36.094 1.00 91.88 225 VAL A CA 1
ATOM 1812 C C . VAL A 1 225 ? -23.265 3.181 36.739 1.00 91.88 225 VAL A C 1
ATOM 1814 O O . VAL A 1 225 ? -22.449 2.557 36.068 1.00 91.88 225 VAL A O 1
ATOM 1817 N N . ASN A 1 226 ? -23.544 2.868 38.004 1.00 93.06 226 ASN A N 1
ATOM 1818 C CA . ASN A 1 226 ? -22.889 1.780 38.723 1.00 93.06 226 ASN A CA 1
ATOM 1819 C C . ASN A 1 226 ? -23.116 0.429 38.027 1.00 93.06 226 ASN A C 1
ATOM 1821 O O . ASN A 1 226 ? -22.161 -0.270 37.694 1.00 93.06 226 ASN A O 1
ATOM 1825 N N . ASN A 1 227 ? -24.375 0.102 37.715 1.00 91.75 227 ASN A N 1
ATOM 1826 C CA . ASN A 1 227 ? -24.711 -1.134 37.007 1.00 91.75 227 ASN A CA 1
ATOM 1827 C C . ASN A 1 227 ? -24.043 -1.193 35.624 1.00 91.75 227 ASN A C 1
ATOM 1829 O O . ASN A 1 227 ? -23.604 -2.255 35.189 1.00 91.75 227 ASN A O 1
ATOM 1833 N N . TYR A 1 228 ? -23.915 -0.049 34.946 1.00 93.19 228 TYR A N 1
ATOM 1834 C CA . TYR A 1 228 ? -23.236 0.031 33.659 1.00 93.19 228 TYR A CA 1
ATOM 1835 C C . TYR A 1 228 ? -21.741 -0.230 33.784 1.00 93.19 228 TYR A C 1
ATOM 1837 O O . TYR A 1 228 ? -21.202 -0.923 32.931 1.00 93.19 228 TYR A O 1
ATOM 1845 N N . GLN A 1 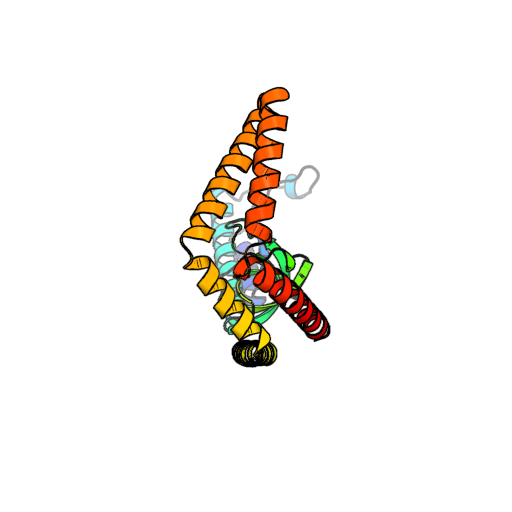229 ? -21.072 0.271 34.828 1.00 91.25 229 GLN A N 1
ATOM 1846 C CA . GLN A 1 229 ? -19.653 -0.027 35.047 1.00 91.25 229 GLN A CA 1
ATOM 1847 C C . GLN A 1 229 ? -19.428 -1.524 35.275 1.00 91.25 229 GLN A C 1
ATOM 1849 O O . GLN A 1 229 ? -18.550 -2.098 34.639 1.00 91.25 229 GLN A O 1
ATOM 1854 N N . VAL A 1 230 ? -20.263 -2.166 36.098 1.00 92.69 230 VAL A N 1
ATOM 1855 C CA . VAL A 1 230 ? -20.166 -3.613 36.355 1.00 92.69 230 VAL A CA 1
ATOM 1856 C C . VAL A 1 230 ? -20.357 -4.418 35.067 1.00 92.69 230 VAL A C 1
ATOM 1858 O O . VAL A 1 230 ? -19.541 -5.280 34.747 1.00 92.69 230 VAL A O 1
ATOM 1861 N N . LEU A 1 231 ? -21.400 -4.116 34.287 1.00 92.31 231 LEU A N 1
ATOM 1862 C CA . LEU A 1 231 ? -21.639 -4.795 33.009 1.00 92.31 231 LEU A CA 1
ATOM 1863 C C . LEU A 1 231 ? -20.534 -4.508 31.991 1.00 92.31 231 LEU A C 1
ATOM 1865 O O . LEU A 1 231 ?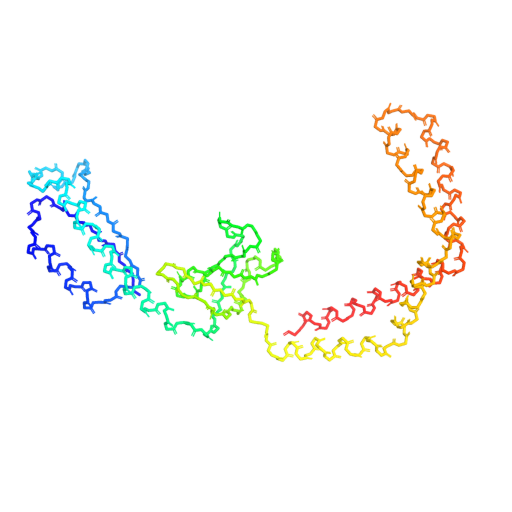 -20.154 -5.390 31.229 1.00 92.31 231 LEU A O 1
ATOM 1869 N N . LYS A 1 232 ? -19.996 -3.286 31.979 1.00 92.25 232 LYS A N 1
ATOM 1870 C CA . LYS A 1 232 ? -18.897 -2.912 31.093 1.00 92.25 232 LYS A CA 1
ATOM 1871 C C . LYS A 1 232 ? -17.656 -3.759 31.360 1.00 92.25 232 LYS A C 1
ATOM 1873 O O . LYS A 1 232 ? -17.057 -4.229 30.403 1.00 92.25 232 LYS A O 1
ATOM 1878 N N . GLU A 1 233 ? -17.298 -3.983 32.624 1.00 92.94 233 GLU A N 1
ATOM 1879 C CA . GLU A 1 233 ? -16.166 -4.848 32.982 1.00 92.94 233 GLU A CA 1
ATOM 1880 C C . GLU A 1 233 ? -16.361 -6.277 32.456 1.00 92.94 233 GLU A C 1
ATOM 1882 O O . GLU A 1 233 ? -15.446 -6.842 31.859 1.00 92.94 233 GLU A O 1
ATOM 1887 N N . GLN A 1 234 ? -17.571 -6.828 32.587 1.00 92.50 234 GLN A N 1
ATOM 1888 C CA . GLN A 1 234 ? -17.903 -8.161 32.071 1.00 92.50 234 GLN A CA 1
ATOM 1889 C C . GLN A 1 234 ? -17.857 -8.221 30.535 1.00 92.50 234 GLN A C 1
ATOM 1891 O O . GLN A 1 234 ? -17.343 -9.179 29.958 1.00 92.50 234 GLN A O 1
ATOM 1896 N N . VAL A 1 235 ? -18.361 -7.188 29.851 1.00 91.12 235 VAL A N 1
ATOM 1897 C CA . VAL A 1 235 ? -18.299 -7.085 28.384 1.00 91.12 235 VAL A CA 1
ATOM 1898 C C . VAL A 1 235 ? -16.855 -6.941 27.898 1.00 91.12 235 VAL A C 1
ATOM 1900 O O . VAL A 1 235 ? -16.483 -7.568 26.906 1.00 91.12 235 VAL A O 1
ATOM 1903 N N . ASP A 1 236 ? -16.033 -6.150 28.587 1.00 90.12 236 ASP A N 1
ATOM 1904 C CA . ASP A 1 236 ? -14.615 -5.977 28.266 1.00 90.12 236 ASP A CA 1
ATOM 1905 C C . ASP A 1 236 ? -13.844 -7.305 28.421 1.00 90.12 236 ASP A C 1
ATOM 1907 O O . ASP A 1 236 ? -12.991 -7.627 27.588 1.00 90.12 236 ASP A O 1
ATOM 1911 N N . GLU A 1 237 ? -14.174 -8.115 29.433 1.00 91.06 237 GLU A N 1
ATOM 1912 C CA . GLU A 1 237 ? -13.609 -9.457 29.626 1.00 91.06 237 GLU A CA 1
ATOM 1913 C C . GLU A 1 237 ? -14.020 -10.419 28.502 1.00 91.06 237 GLU A C 1
ATOM 1915 O O . GLU A 1 237 ? -13.159 -11.042 27.875 1.00 91.06 237 GLU A O 1
ATOM 1920 N N . LEU A 1 238 ? -15.306 -10.449 28.145 1.00 88.38 238 LEU A N 1
ATOM 1921 C CA . LEU A 1 238 ? -15.815 -11.259 27.036 1.00 88.38 238 LEU A CA 1
ATOM 1922 C C . LEU A 1 238 ? -15.172 -10.872 25.691 1.00 88.38 238 LEU A C 1
ATOM 1924 O O . LEU A 1 238 ? -14.789 -11.731 24.894 1.00 88.38 238 LEU A O 1
ATOM 1928 N N . LEU A 1 239 ? -14.988 -9.574 25.431 1.00 85.00 239 LEU A N 1
ATOM 1929 C CA . LEU A 1 239 ? -14.291 -9.094 24.233 1.00 85.00 239 LEU A CA 1
ATOM 1930 C C . LEU A 1 239 ? -12.818 -9.516 24.209 1.00 85.00 239 LEU A C 1
ATOM 1932 O O . LEU A 1 239 ? -12.278 -9.801 23.136 1.00 85.00 239 LEU A O 1
ATOM 1936 N N . LYS A 1 240 ? -12.165 -9.574 25.372 1.00 86.25 240 LYS A N 1
ATOM 1937 C CA . LYS A 1 240 ? -10.779 -10.030 25.493 1.00 86.25 240 LYS A CA 1
ATOM 1938 C C . LYS A 1 240 ? -10.647 -11.513 25.148 1.00 86.25 240 LYS A C 1
ATOM 1940 O O . LYS A 1 240 ? -9.751 -11.857 24.377 1.00 86.25 240 LYS A O 1
ATOM 1945 N N . GLU A 1 241 ? -11.544 -12.362 25.645 1.00 85.50 241 GLU A N 1
ATOM 1946 C CA . GLU A 1 241 ? -11.577 -13.793 25.308 1.00 85.50 241 GLU A CA 1
ATOM 1947 C C . GLU A 1 241 ? -11.780 -14.013 23.807 1.00 85.50 241 GLU A C 1
ATOM 1949 O O . GLU A 1 241 ? -11.046 -14.767 23.164 1.00 85.50 241 GLU A O 1
ATOM 1954 N N . VAL A 1 242 ? -12.735 -13.289 23.221 1.00 83.94 242 VAL A N 1
ATOM 1955 C CA . VAL A 1 242 ? -13.011 -13.341 21.783 1.00 83.94 242 VAL A CA 1
ATOM 1956 C C . VAL A 1 242 ? -11.791 -12.918 20.970 1.00 83.94 242 VAL A C 1
ATOM 1958 O O . VAL A 1 242 ? -11.441 -13.586 19.997 1.00 83.94 242 VAL A O 1
ATOM 1961 N N . ASN A 1 243 ? -11.108 -11.845 21.369 1.00 75.12 243 ASN A N 1
ATOM 1962 C CA . ASN A 1 243 ? -9.898 -11.397 20.690 1.00 75.12 243 ASN A CA 1
ATOM 1963 C C . ASN A 1 243 ? -8.756 -12.419 20.813 1.00 75.12 243 ASN A C 1
ATOM 1965 O O . ASN A 1 243 ? -8.024 -12.641 19.851 1.00 75.12 243 ASN A O 1
ATOM 1969 N N . GLU A 1 244 ? -8.623 -13.088 21.961 1.00 77.31 244 GLU A N 1
ATOM 1970 C CA . GLU A 1 244 ? -7.639 -14.155 22.139 1.00 77.31 244 GLU A CA 1
ATOM 1971 C C . GLU A 1 244 ? -7.921 -15.348 21.211 1.00 77.31 244 GLU A C 1
ATOM 1973 O O . GLU A 1 244 ? -6.996 -15.873 20.589 1.00 77.31 244 GLU A O 1
ATOM 1978 N N . ILE A 1 245 ? -9.188 -15.744 21.055 1.00 76.69 245 ILE A N 1
ATOM 1979 C CA . ILE A 1 245 ? -9.595 -16.809 20.126 1.00 76.69 245 ILE A CA 1
ATOM 1980 C C . ILE A 1 245 ? -9.315 -16.397 18.678 1.00 76.69 245 ILE A C 1
ATOM 1982 O O . ILE A 1 245 ? -8.713 -17.165 17.932 1.00 76.69 245 ILE A O 1
ATOM 1986 N N . LEU A 1 246 ? -9.704 -15.178 18.291 1.00 68.25 246 LEU A N 1
ATOM 1987 C CA . LEU A 1 246 ? -9.483 -14.661 16.939 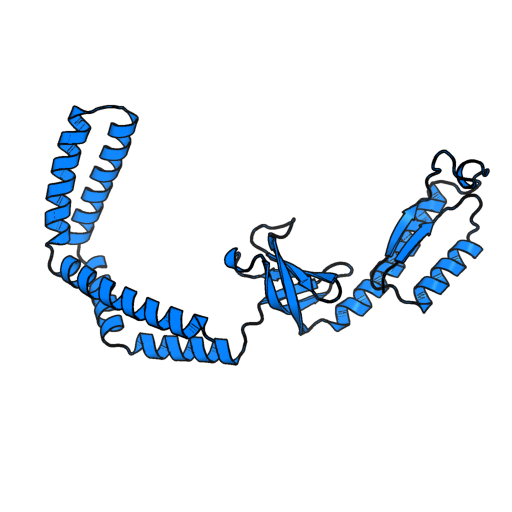1.00 68.25 246 LEU A CA 1
ATOM 1988 C C . LEU A 1 246 ? -7.995 -14.515 16.605 1.00 68.25 246 LEU A C 1
ATOM 1990 O O . LEU A 1 246 ? -7.622 -14.727 15.461 1.00 68.25 246 LEU A O 1
ATOM 1994 N N . SER A 1 247 ? -7.141 -14.201 17.582 1.00 63.06 247 SER A N 1
ATOM 1995 C CA . SER A 1 247 ? -5.688 -14.096 17.375 1.00 63.06 247 SER A CA 1
ATOM 1996 C C . SER A 1 247 ? -4.991 -15.437 17.102 1.00 63.06 247 SER A C 1
ATOM 1998 O O . SER A 1 247 ? -3.843 -15.450 16.661 1.00 63.06 247 SER A O 1
ATOM 2000 N N . LYS A 1 248 ? -5.663 -16.561 17.390 1.00 67.12 248 LYS A N 1
ATOM 2001 C CA . LYS A 1 248 ? -5.171 -17.930 17.159 1.00 67.12 248 LYS A CA 1
ATOM 2002 C C . LYS A 1 248 ? -5.640 -18.517 15.816 1.00 67.12 248 LYS A C 1
ATOM 2004 O O . LYS A 1 248 ? -5.224 -19.629 15.491 1.00 67.12 248 LYS A O 1
ATOM 2009 N N . LEU A 1 249 ? -6.510 -17.808 15.090 1.00 55.62 249 LEU A N 1
ATOM 2010 C CA . LEU A 1 249 ? -7.012 -18.147 13.752 1.00 55.62 249 LEU A CA 1
ATOM 2011 C C . LEU A 1 249 ? -6.194 -17.429 12.675 1.00 55.62 249 LEU A C 1
ATOM 2013 O O . LEU A 1 249 ? -5.953 -18.071 11.630 1.00 55.62 249 LEU A O 1
#

pLDDT: mean 91.39, std 7.64, range [55.62, 98.25]

Nearest PDB structures (foldseek):
  7mjz-assembly1_A  TM=8.604E-01  e=5.724E-16  Bacteroides uniformis
  7mjx-assembly2_B  TM=9.326E-01  e=2.227E-14  Bacteroides uniformis
  4jc0-assembly2_B  TM=8.225E-01  e=1.369E-11  Thermotoga maritima
  2pih-assembly1_B  TM=8.168E-01  e=3.186E-03  Bacillus subtilis
  6prh-assembly1_A  TM=7.522E-01  e=5.806E-03  Bacillus subtilis subsp. subtilis str. 168

Sequence (249 aa):
ITTDIIVGFPNETYEQFSKTLDLVKYCKFDSAFTFIFSPRPGTPAAKMSDTVSLEEKKRRFKELIALVASHAKERNMAYLGKTLEVLVEGPSKRCEAILSGYSENNKLVNFKGKGDKSLIGQIVPVKITRAKSWTLEGEVAVDKEVKKAVDELKKAFDRDELIQEYRLLANKIAESSEIQTLEKELKELQQKLCNYLDQNLKELYEETKEKYQELKKVYLENPLVNNYQVLKEQVDELLKEVNEILSKL